Protein AF-U4U7K1-F1 (afdb_monomer_lite)

Secondary structure (DSSP, 8-state):
-EEEE-S---SSPEEEEEEE--STTTS----HHHHB-TTGGGGS-EEEE-----HHHHH---SSSSS-S-HHHHHHHHHHHHHHHHGGGGTEEEEEEEEEESTHHHHHHHHHHH-TTTS-HHHHHHHHHHHHH-GGGGS-------HHHHHHHHHHHHHHH--TT--TTT-HHHHHHHHHIIIIIHHHHHHHHHHHTTS-B--EEE----TT-S--PPPTTS----TTTTHHHHSB-S----HHHHHHHHHHHHHHHHHHHHS-S-SS--GGGTT---PPB-TTT-EEEEESSSEEEEE-TTGGG--

Radius of gyration: 21.15 Å; chains: 1; bounding box: 46×55×55 Å

InterPro domains:
  IPR002018 Carboxylesterase, type B [PF00135] (10-122)
  IPR002018 Carboxylesterase, type B [PF00135] (134-304)
  IPR019826 Carboxylesterase type B, active site [PS00122] (90-105)
  IPR029058 Alpha/Beta hydrolase fold [G3DSA:3.40.50.1820] (1-126)
  IPR029058 Alpha/Beta hydrolase fold [G3DSA:3.40.50.1820] (127-307)
  IPR029058 Alpha/Beta hydrolase fold [SSF53474] (10-290)

Organism: Dendroctonus ponderosae (NCBI:txid77166)

Foldseek 3Di:
DDKDADPDDDPAFAAEEEEDEADPLADDFQDQQQFVQVLLRVLRYMYHYGDFHGDCRQAPAPCDPVRVGRRRLVRVLVSLVCCLVCVVVVRHDSVLYDYDYFHVSNVSVVCLDLDCSNHDVVVNVVVVVVCVVPVVVVDDPPDPDDPVVVVVVVVLLCVLQHDPPDDCVVVVQSVVLSVCCVRPVVVVLVVLQVCVVPDFAAAADEQADFQQADDDDDDPVHRRHDGPRCSVLSHPHPTDGDPLSVLLSNLVSQQVSCCSVPVASDPAQDVSQVRDRGGGDYPVFQWHWYRYSHTDIDHCVPVSSVD

Structure (mmCIF, N/CA/C/O backbone):
data_AF-U4U7K1-F1
#
_entry.id   AF-U4U7K1-F1
#
loop_
_atom_site.group_PDB
_atom_site.id
_atom_site.type_symbol
_atom_site.label_atom_id
_atom_site.label_alt_id
_atom_site.label_comp_id
_atom_site.label_asym_id
_atom_site.label_entity_id
_atom_site.label_seq_id
_atom_site.pdbx_PDB_ins_code
_atom_site.Cartn_x
_atom_site.Cartn_y
_atom_site.Cartn_z
_atom_site.occupancy
_atom_site.B_iso_or_equiv
_atom_site.auth_seq_id
_atom_site.auth_comp_id
_atom_site.auth_asym_id
_atom_site.auth_atom_id
_atom_site.pdbx_PDB_model_num
ATOM 1 N N . MET A 1 1 ? -3.100 -10.227 -18.309 1.00 92.38 1 MET A N 1
ATOM 2 C CA . MET A 1 1 ? -1.923 -9.571 -17.708 1.00 92.38 1 MET A CA 1
ATOM 3 C C . MET A 1 1 ? -1.489 -8.446 -18.624 1.00 92.38 1 MET A C 1
ATOM 5 O O . MET A 1 1 ? -1.620 -8.583 -19.834 1.00 92.38 1 MET A O 1
ATOM 9 N N . ASN A 1 2 ? -1.033 -7.345 -18.047 1.00 95.88 2 ASN A N 1
ATOM 10 C CA . ASN A 1 2 ? -0.621 -6.121 -18.705 1.00 95.88 2 ASN A CA 1
ATOM 11 C C . ASN A 1 2 ? 0.783 -5.768 -18.214 1.00 95.88 2 ASN A C 1
ATOM 13 O O . ASN A 1 2 ? 1.076 -5.906 -17.029 1.00 95.88 2 ASN A O 1
ATOM 17 N N . LEU A 1 3 ? 1.613 -5.265 -19.119 1.00 95.00 3 LEU A N 1
ATOM 18 C CA . LEU A 1 3 ? 2.940 -4.752 -18.811 1.00 95.00 3 LEU A CA 1
ATOM 19 C C . LEU A 1 3 ? 3.059 -3.344 -19.377 1.00 95.00 3 LEU A C 1
ATOM 21 O O . LEU A 1 3 ? 2.670 -3.092 -20.523 1.00 95.00 3 LEU A O 1
ATOM 25 N N . ARG A 1 4 ? 3.572 -2.416 -18.572 1.00 94.56 4 ARG A N 1
ATOM 26 C CA . ARG A 1 4 ? 3.774 -1.020 -18.961 1.00 94.56 4 ARG A CA 1
ATOM 27 C C . ARG A 1 4 ? 5.139 -0.538 -18.493 1.00 94.56 4 ARG A C 1
ATOM 29 O O . ARG A 1 4 ? 5.586 -0.878 -17.407 1.00 94.56 4 ARG A O 1
ATOM 36 N N . ARG A 1 5 ? 5.775 0.275 -19.327 1.00 91.44 5 ARG A N 1
ATOM 37 C CA . ARG A 1 5 ? 7.060 0.926 -19.070 1.00 91.44 5 ARG A CA 1
ATOM 38 C C . ARG A 1 5 ? 7.091 2.277 -19.771 1.00 91.44 5 ARG A C 1
ATOM 40 O O . ARG A 1 5 ? 6.320 2.496 -20.712 1.00 91.44 5 ARG A O 1
ATOM 47 N N . GLY A 1 6 ? 7.999 3.145 -19.339 1.00 87.19 6 GLY A N 1
ATOM 48 C CA . GLY A 1 6 ? 8.267 4.414 -20.001 1.00 87.19 6 GLY A CA 1
ATOM 49 C C . GLY A 1 6 ? 8.784 4.225 -21.432 1.00 87.19 6 GLY A C 1
ATOM 50 O O . GLY A 1 6 ? 9.225 3.144 -21.835 1.00 87.19 6 GLY A O 1
ATOM 51 N N . ARG A 1 7 ? 8.734 5.305 -22.223 1.00 77.94 7 ARG A N 1
ATOM 52 C CA . ARG A 1 7 ? 9.155 5.299 -23.639 1.00 77.94 7 ARG A CA 1
ATOM 53 C C . ARG A 1 7 ? 10.669 5.198 -23.830 1.00 77.94 7 ARG A C 1
ATOM 55 O O . ARG A 1 7 ? 11.114 4.809 -24.906 1.00 77.94 7 ARG A O 1
ATOM 62 N N . LYS A 1 8 ? 11.458 5.581 -22.824 1.00 75.44 8 LYS A N 1
ATOM 63 C CA . LYS A 1 8 ? 12.922 5.518 -22.882 1.00 75.44 8 LYS A CA 1
ATOM 64 C C . LYS A 1 8 ? 13.375 4.066 -22.758 1.00 75.44 8 LYS A C 1
ATOM 66 O O . LYS A 1 8 ? 12.807 3.323 -21.964 1.00 75.44 8 LYS A O 1
ATOM 71 N N . TYR A 1 9 ? 14.383 3.670 -23.533 1.00 69.56 9 TYR A N 1
ATOM 72 C CA . TYR A 1 9 ? 15.061 2.376 -23.413 1.00 69.56 9 TYR A CA 1
ATOM 73 C C . TYR A 1 9 ? 16.379 2.590 -22.663 1.00 69.56 9 TYR A C 1
ATOM 75 O O . TYR A 1 9 ? 17.337 3.066 -23.272 1.00 69.56 9 TYR A O 1
ATOM 83 N N . PRO A 1 10 ? 16.426 2.321 -21.348 1.00 71.06 10 PRO A N 1
ATOM 84 C CA . PRO A 1 10 ? 17.659 2.426 -20.592 1.00 71.06 10 PRO A CA 1
ATOM 85 C C . PRO A 1 10 ? 18.613 1.306 -21.007 1.00 71.06 10 PRO A C 1
ATOM 87 O O . PRO A 1 10 ? 18.191 0.240 -21.459 1.00 71.06 10 PRO A O 1
ATOM 90 N N . SER A 1 11 ? 19.909 1.557 -20.844 1.00 74.06 11 SER A N 1
ATOM 91 C CA . SER A 1 11 ? 20.960 0.559 -21.063 1.00 74.06 11 SER A CA 1
ATOM 92 C C . SER A 1 11 ? 20.960 -0.542 -19.997 1.00 74.06 11 SER A C 1
ATOM 94 O O . SER A 1 11 ? 21.558 -1.595 -20.207 1.00 74.06 11 SER A O 1
ATOM 96 N N . THR A 1 12 ? 20.289 -0.314 -18.866 1.00 87.06 12 THR A N 1
ATOM 97 C CA . THR A 1 12 ? 20.173 -1.240 -17.738 1.00 87.06 12 THR A CA 1
ATOM 98 C C . THR A 1 12 ? 18.757 -1.797 -17.608 1.00 87.06 12 THR A C 1
ATOM 100 O O . THR A 1 12 ? 17.778 -1.176 -18.030 1.00 87.06 12 THR A O 1
ATOM 103 N N . LYS A 1 13 ? 18.642 -2.991 -17.013 1.00 94.00 13 LYS A N 1
ATOM 104 C CA . LYS A 1 13 ? 17.347 -3.574 -16.647 1.00 94.00 13 LYS A CA 1
ATOM 105 C C . LYS A 1 13 ? 16.695 -2.741 -15.534 1.00 94.00 13 LYS A C 1
ATOM 107 O O . LYS A 1 13 ? 17.381 -2.273 -14.627 1.00 94.00 13 LYS A O 1
ATOM 112 N N . LEU A 1 14 ? 15.381 -2.549 -15.624 1.00 96.31 14 LEU A N 1
ATOM 113 C CA . LEU A 1 14 ? 14.605 -1.708 -14.711 1.00 96.31 14 LEU A CA 1
ATOM 114 C C . LEU A 1 14 ? 13.967 -2.514 -13.570 1.00 96.31 14 LEU A C 1
ATOM 116 O O . LEU A 1 14 ? 13.497 -3.624 -13.825 1.00 96.31 14 LEU A O 1
ATOM 120 N N . PRO A 1 15 ? 13.842 -1.953 -12.354 1.00 97.62 15 PRO A N 1
ATOM 121 C CA . PRO A 1 15 ? 13.020 -2.547 -11.304 1.00 97.62 15 PRO A CA 1
ATOM 122 C C . PRO A 1 15 ? 11.563 -2.720 -11.738 1.00 97.62 15 PRO A C 1
ATOM 124 O O . PRO A 1 15 ? 11.040 -1.968 -12.572 1.00 97.62 15 PRO A O 1
ATOM 127 N N . VAL A 1 16 ? 10.906 -3.718 -11.159 1.00 98.44 16 VAL A N 1
ATOM 128 C CA . VAL A 1 16 ? 9.573 -4.167 -11.554 1.00 98.44 16 VAL A CA 1
ATOM 129 C C . VAL A 1 16 ? 8.622 -4.031 -10.371 1.00 98.44 16 VAL A C 1
ATOM 131 O O . VAL A 1 16 ? 8.789 -4.691 -9.354 1.00 98.44 16 VAL A O 1
ATOM 134 N N . LEU A 1 17 ? 7.585 -3.216 -10.524 1.00 98.69 17 LEU A N 1
ATOM 135 C CA . LEU A 1 17 ? 6.449 -3.136 -9.611 1.00 98.69 17 LEU A CA 1
ATOM 136 C C . LEU A 1 17 ? 5.355 -4.108 -10.078 1.00 98.69 17 LEU A C 1
ATOM 138 O O . LEU A 1 17 ? 4.774 -3.939 -11.153 1.00 98.69 17 LEU A O 1
ATOM 142 N N . PHE A 1 18 ? 5.059 -5.128 -9.277 1.00 98.62 18 PHE A N 1
ATOM 143 C CA . PHE A 1 18 ? 4.067 -6.163 -9.572 1.00 98.62 18 PHE A CA 1
ATOM 144 C C . PHE A 1 18 ? 2.786 -5.930 -8.757 1.00 98.62 18 PHE A C 1
ATOM 146 O O . PHE A 1 18 ? 2.745 -6.194 -7.556 1.00 98.62 18 PHE A O 1
ATOM 153 N N . TRP A 1 19 ? 1.750 -5.403 -9.416 1.00 98.62 19 TRP A N 1
ATOM 154 C CA . TRP A 1 19 ? 0.496 -4.956 -8.805 1.00 98.62 19 TRP A CA 1
ATOM 155 C C . TRP A 1 19 ? -0.532 -6.081 -8.654 1.00 98.62 19 TRP A C 1
ATOM 157 O O . TRP A 1 19 ? -0.933 -6.699 -9.649 1.00 98.62 19 TRP A O 1
ATOM 167 N N . ILE A 1 20 ? -1.044 -6.253 -7.432 1.00 98.50 20 ILE A N 1
ATOM 168 C CA . ILE A 1 20 ? -2.199 -7.099 -7.108 1.00 98.50 20 ILE A CA 1
ATOM 169 C C . ILE A 1 20 ? -3.363 -6.205 -6.655 1.00 98.50 20 ILE A C 1
ATOM 171 O O . ILE A 1 20 ? -3.273 -5.524 -5.637 1.00 98.50 20 ILE A O 1
ATOM 175 N N . TYR A 1 21 ? -4.471 -6.208 -7.401 1.00 98.31 21 TYR A N 1
ATOM 176 C CA . TYR A 1 21 ? -5.651 -5.398 -7.071 1.00 98.31 21 TYR A CA 1
ATOM 177 C C . TYR A 1 21 ? -6.478 -5.999 -5.917 1.00 98.31 21 TYR A C 1
ATOM 179 O O . TYR A 1 21 ? -6.503 -7.220 -5.724 1.00 98.31 21 TYR A O 1
ATOM 187 N N . GLY A 1 22 ? -7.180 -5.121 -5.191 1.00 96.31 22 GLY A N 1
ATOM 188 C CA . GLY A 1 22 ? -8.103 -5.443 -4.098 1.00 96.31 22 GLY A CA 1
ATOM 189 C C . GLY A 1 22 ? -9.488 -5.933 -4.543 1.00 96.31 22 GLY A C 1
ATOM 190 O O . GLY A 1 22 ? -9.630 -6.545 -5.593 1.00 96.31 22 GLY A O 1
ATOM 191 N N . GLY A 1 23 ? -10.528 -5.680 -3.740 1.00 93.62 23 GLY A N 1
ATOM 192 C CA . GLY A 1 23 ? -11.904 -6.136 -4.029 1.00 93.62 23 GLY A CA 1
ATOM 193 C C . GLY A 1 23 ? -12.347 -7.364 -3.227 1.00 93.62 23 GLY A C 1
ATOM 194 O O . GLY A 1 23 ? -13.121 -8.191 -3.715 1.00 93.62 23 GLY A O 1
ATOM 195 N N . ALA A 1 24 ? -11.824 -7.507 -2.001 1.00 90.88 24 ALA A N 1
ATOM 196 C CA . ALA A 1 24 ? -12.217 -8.525 -1.018 1.00 90.88 24 ALA A CA 1
ATOM 197 C C . ALA A 1 24 ? -12.188 -9.978 -1.539 1.00 90.88 24 ALA A C 1
ATOM 199 O O . ALA A 1 24 ? -12.955 -10.812 -1.067 1.00 90.88 24 ALA A O 1
ATOM 200 N N . TYR A 1 25 ? -11.355 -10.276 -2.545 1.00 91.31 25 TYR A N 1
ATOM 201 C CA . TYR A 1 25 ? -11.335 -11.554 -3.273 1.00 91.31 25 TYR A CA 1
ATOM 202 C C . TYR A 1 25 ? -12.641 -11.917 -4.000 1.00 91.31 25 TYR A C 1
ATOM 204 O O . TYR A 1 25 ? -12.769 -13.027 -4.515 1.00 91.31 25 TYR A O 1
ATOM 212 N N . ARG A 1 26 ? -13.618 -11.007 -4.067 1.00 93.81 26 ARG A N 1
ATOM 213 C CA . ARG A 1 26 ? -14.950 -11.227 -4.655 1.00 93.81 26 ARG A CA 1
ATOM 214 C C . ARG A 1 26 ? -15.098 -10.583 -6.025 1.00 93.81 26 ARG A C 1
ATOM 216 O O . ARG A 1 26 ? -15.809 -11.124 -6.868 1.00 93.81 26 ARG A O 1
ATOM 223 N N . GLU A 1 27 ? -14.404 -9.477 -6.252 1.00 95.12 27 GLU A N 1
ATOM 224 C CA . GLU A 1 27 ? -14.476 -8.681 -7.475 1.00 95.12 27 GLU A CA 1
ATOM 225 C C . GLU A 1 27 ? -13.146 -7.967 -7.766 1.00 95.12 27 GLU A C 1
ATOM 227 O O . GLU A 1 27 ? -12.146 -8.203 -7.094 1.00 95.12 27 GLU A O 1
ATOM 232 N N . GLY A 1 28 ? -13.124 -7.122 -8.801 1.00 95.50 28 GLY A N 1
ATOM 233 C CA . GLY A 1 28 ? -11.951 -6.345 -9.212 1.00 95.50 28 GLY A CA 1
ATOM 234 C C . GLY A 1 28 ? -11.354 -6.785 -10.552 1.00 95.50 28 GLY A C 1
ATOM 235 O O . GLY A 1 28 ? -11.778 -7.767 -11.164 1.00 95.50 28 GLY A O 1
ATOM 236 N N . ASN A 1 29 ? -10.414 -5.993 -11.074 1.00 96.00 29 ASN A N 1
ATOM 237 C CA . ASN A 1 29 ? -9.725 -6.246 -12.343 1.00 96.00 29 ASN A CA 1
ATOM 238 C C . ASN A 1 29 ? -8.496 -5.334 -12.513 1.00 96.00 29 ASN A C 1
ATOM 240 O O . ASN A 1 29 ? -8.429 -4.266 -11.933 1.00 96.00 29 ASN A O 1
ATOM 244 N N . SER A 1 30 ? -7.580 -5.682 -13.414 1.00 96.06 30 SER A N 1
ATOM 245 C CA . SER A 1 30 ? -6.358 -4.913 -13.724 1.00 96.06 30 SER A CA 1
ATOM 246 C C . SER A 1 30 ? -6.496 -3.889 -14.865 1.00 96.06 30 SER A C 1
ATOM 248 O O . SER A 1 30 ? -5.518 -3.579 -15.551 1.00 96.06 30 SER A O 1
ATOM 250 N N . ARG A 1 31 ? -7.704 -3.385 -15.155 1.00 94.50 31 ARG A N 1
ATOM 251 C CA . ARG A 1 31 ? -7.907 -2.485 -16.306 1.00 94.50 31 ARG A CA 1
ATOM 252 C C . ARG A 1 31 ? -7.223 -1.131 -16.093 1.00 94.50 31 ARG A C 1
ATOM 254 O O . ARG A 1 31 ? -7.224 -0.574 -14.999 1.00 94.50 31 ARG A O 1
ATOM 261 N N . LYS A 1 32 ? -6.756 -0.541 -17.201 1.00 92.12 32 LYS A N 1
ATOM 262 C CA . LYS A 1 32 ? -6.050 0.754 -17.220 1.00 92.12 32 LYS A CA 1
ATOM 263 C C . LYS A 1 32 ? -6.828 1.894 -16.544 1.00 92.12 32 LYS A C 1
ATOM 265 O O . LYS A 1 32 ? -6.217 2.734 -15.914 1.00 92.12 32 LYS A O 1
ATOM 270 N N . HIS A 1 33 ? -8.153 1.943 -16.666 1.00 90.19 33 HIS A N 1
ATOM 271 C CA . HIS A 1 33 ? -8.931 3.037 -16.066 1.00 90.19 33 HIS A CA 1
ATOM 272 C C . HIS A 1 33 ? -8.895 3.071 -14.525 1.00 90.19 33 HIS A C 1
ATOM 274 O O . HIS A 1 33 ? -9.177 4.119 -13.961 1.00 90.19 33 HIS A O 1
ATOM 280 N N . LEU A 1 34 ? -8.557 1.953 -13.867 1.00 91.38 34 LEU A N 1
ATOM 281 C CA . LEU A 1 34 ? -8.395 1.866 -12.408 1.00 91.38 34 LEU A CA 1
ATOM 282 C C . LEU A 1 34 ? -6.922 1.853 -11.998 1.00 91.38 34 LEU A C 1
ATOM 284 O O . LEU A 1 34 ? -6.553 2.432 -10.987 1.00 91.38 34 LEU A O 1
ATOM 288 N N . TYR A 1 35 ? -6.072 1.188 -12.779 1.00 96.56 35 TYR A N 1
ATOM 289 C CA . TYR A 1 35 ? -4.673 0.945 -12.410 1.00 96.56 35 TYR A CA 1
ATOM 290 C C . TYR A 1 35 ? -3.723 1.324 -13.545 1.00 96.56 35 TYR A C 1
ATOM 292 O O . TYR A 1 35 ? -2.792 0.592 -13.883 1.00 96.56 35 TYR A O 1
ATOM 300 N N . GLY A 1 36 ? -4.014 2.444 -14.207 1.00 96.19 36 GLY A N 1
ATOM 301 C CA . GLY A 1 36 ? -3.175 3.025 -15.246 1.00 96.19 36 GLY A CA 1
ATOM 302 C C . GLY A 1 36 ? -1.875 3.515 -14.620 1.00 96.19 36 GLY A C 1
ATOM 303 O O . GLY A 1 36 ? -1.923 4.444 -13.814 1.00 96.19 36 GLY A O 1
ATOM 304 N N . PRO A 1 37 ? -0.717 2.911 -14.933 1.00 96.62 37 PRO A N 1
ATOM 305 C CA . PRO A 1 37 ? 0.525 3.205 -14.227 1.00 96.62 37 PRO A CA 1
ATOM 306 C C . PRO A 1 37 ? 1.224 4.441 -14.802 1.00 96.62 37 PRO A C 1
ATOM 308 O O . PRO A 1 37 ? 2.447 4.516 -14.770 1.00 96.62 37 PRO A O 1
ATOM 311 N N . ASP A 1 38 ? 0.467 5.368 -15.394 1.00 95.56 38 ASP A N 1
ATOM 312 C CA . ASP A 1 38 ? 0.984 6.478 -16.189 1.00 95.56 38 ASP A CA 1
ATOM 313 C C . ASP A 1 38 ? 1.957 7.348 -15.367 1.00 95.56 38 ASP A C 1
ATOM 315 O O . ASP A 1 38 ? 2.971 7.755 -15.914 1.00 95.56 38 ASP A O 1
ATOM 319 N N . TYR A 1 39 ? 1.731 7.520 -14.056 1.00 96.25 39 TYR A N 1
ATOM 320 C CA . TYR A 1 39 ? 2.664 8.220 -13.159 1.00 96.25 39 TYR A CA 1
ATOM 321 C C . TYR A 1 39 ? 3.901 7.378 -12.808 1.00 96.25 39 TYR A C 1
ATOM 323 O O . TYR A 1 39 ? 5.029 7.851 -12.878 1.00 96.25 39 TYR A O 1
ATOM 331 N N . LEU A 1 40 ? 3.703 6.102 -12.461 1.00 97.62 40 LEU A N 1
ATOM 332 C CA . LEU A 1 40 ? 4.784 5.197 -12.055 1.00 97.62 40 LEU A CA 1
ATOM 333 C C . LEU A 1 40 ? 5.821 4.996 -13.164 1.00 97.62 40 LEU A C 1
ATOM 335 O O . LEU A 1 40 ? 7.017 4.992 -12.902 1.00 97.62 40 LEU A O 1
ATOM 339 N N . VAL A 1 41 ? 5.385 4.831 -14.414 1.00 95.50 41 VAL A N 1
ATOM 340 C CA . VAL A 1 41 ? 6.299 4.518 -15.527 1.00 95.50 41 VAL A CA 1
ATOM 341 C C . VAL A 1 41 ? 7.186 5.693 -15.954 1.00 95.50 41 VAL A C 1
ATOM 343 O O . VAL A 1 41 ? 8.081 5.495 -16.779 1.00 95.50 41 VAL A O 1
ATOM 346 N N . GLU A 1 42 ? 6.956 6.896 -15.419 1.00 94.56 42 GLU A N 1
ATOM 347 C CA . GLU A 1 42 ? 7.844 8.055 -15.590 1.00 94.56 42 GLU A CA 1
ATOM 348 C C . GLU A 1 42 ? 9.111 7.948 -14.728 1.00 94.56 42 GLU A C 1
ATOM 350 O O . GLU A 1 42 ? 10.121 8.574 -15.037 1.00 94.56 42 GLU A O 1
ATOM 355 N N . GLU A 1 43 ? 9.093 7.088 -13.708 1.00 95.38 43 GLU A N 1
ATOM 356 C CA . GLU A 1 43 ? 10.178 6.882 -12.750 1.00 95.38 43 GLU A CA 1
ATOM 357 C C . GLU A 1 43 ? 11.075 5.687 -13.104 1.00 95.38 43 GLU A C 1
ATOM 359 O O . GLU A 1 43 ? 11.601 5.029 -12.214 1.00 95.38 43 GLU A O 1
ATOM 364 N N . ASP A 1 44 ? 11.276 5.380 -14.387 1.00 94.88 44 ASP A N 1
ATOM 365 C CA . ASP A 1 44 ? 12.186 4.310 -14.836 1.00 94.88 44 ASP A CA 1
ATOM 366 C C . ASP A 1 44 ? 11.947 2.958 -14.122 1.00 94.88 44 ASP A C 1
ATOM 368 O O . ASP A 1 44 ? 12.870 2.265 -13.696 1.00 94.88 44 ASP A O 1
ATOM 372 N N . VAL A 1 45 ? 10.677 2.570 -13.999 1.00 96.44 45 VAL A N 1
ATOM 373 C CA . VAL A 1 45 ? 10.244 1.244 -13.528 1.00 96.44 45 VAL A CA 1
ATOM 374 C C . VAL A 1 45 ? 9.328 0.584 -14.556 1.00 96.44 45 VAL A C 1
ATOM 376 O O . VAL A 1 45 ? 8.736 1.241 -15.421 1.00 96.44 45 VAL A O 1
ATOM 379 N N . ILE A 1 46 ? 9.190 -0.736 -14.458 1.00 97.56 46 ILE A N 1
ATOM 380 C CA . ILE A 1 46 ? 8.165 -1.493 -15.180 1.00 97.56 46 ILE A CA 1
ATOM 381 C C . ILE A 1 46 ? 7.029 -1.811 -14.221 1.00 97.56 46 ILE A C 1
ATOM 383 O O . ILE A 1 46 ? 7.271 -2.308 -13.130 1.00 97.56 46 ILE A O 1
ATOM 387 N N . VAL A 1 47 ? 5.788 -1.582 -14.643 1.00 98.38 47 VAL A N 1
ATOM 388 C CA . VAL A 1 47 ? 4.607 -2.004 -13.887 1.00 98.38 47 VAL A CA 1
ATOM 389 C C . VAL A 1 47 ? 3.954 -3.193 -14.576 1.00 98.38 47 VAL A C 1
ATOM 391 O O . VAL A 1 47 ? 3.601 -3.129 -15.760 1.00 98.38 47 VAL A O 1
ATOM 394 N N . VAL A 1 48 ? 3.772 -4.272 -13.821 1.00 98.56 48 VAL A N 1
ATOM 395 C CA . VAL A 1 48 ? 3.031 -5.468 -14.225 1.00 98.56 48 VAL A CA 1
ATOM 396 C C . VAL A 1 48 ? 1.727 -5.519 -13.439 1.00 98.56 48 VAL A C 1
ATOM 398 O O . VAL A 1 48 ? 1.729 -5.388 -12.222 1.00 98.56 48 VAL A O 1
ATOM 401 N N . SER A 1 49 ? 0.606 -5.722 -14.127 1.00 98.12 49 SER A N 1
ATOM 402 C CA . SER A 1 49 ? -0.704 -5.947 -13.506 1.00 98.12 49 SER A CA 1
ATOM 403 C C . SER A 1 49 ? -1.421 -7.112 -14.178 1.00 98.12 49 SER A C 1
ATOM 405 O O . SER A 1 49 ? -1.207 -7.410 -15.352 1.00 98.12 49 SER A O 1
ATOM 407 N N . PHE A 1 50 ? -2.279 -7.828 -13.464 1.00 98.50 50 PHE A N 1
ATOM 408 C CA . PHE A 1 50 ? -2.905 -9.043 -13.990 1.00 98.50 50 PHE A CA 1
ATOM 409 C C . PHE A 1 50 ? -4.263 -9.291 -13.342 1.00 98.50 50 PHE A C 1
ATOM 411 O O . PHE A 1 50 ? -4.622 -8.617 -12.388 1.00 98.50 50 PHE A O 1
ATOM 418 N N . ASN A 1 51 ? -5.033 -10.227 -13.899 1.00 98.44 51 ASN A N 1
ATOM 419 C CA . ASN A 1 51 ? -6.293 -10.684 -13.316 1.00 98.44 51 ASN A CA 1
ATOM 420 C C . ASN A 1 51 ? -6.064 -12.035 -12.642 1.00 98.44 51 ASN A C 1
ATOM 422 O O . ASN A 1 51 ? -5.361 -12.872 -13.210 1.00 98.44 51 ASN A O 1
ATOM 426 N N . TYR A 1 52 ? -6.698 -12.251 -11.496 1.00 98.44 52 TYR A N 1
ATOM 427 C CA . TYR A 1 52 ? -6.809 -13.556 -10.848 1.00 98.44 52 TYR A CA 1
ATOM 428 C C . TYR A 1 52 ? -8.290 -13.909 -10.674 1.00 98.44 52 TYR A C 1
ATOM 430 O O . TYR A 1 52 ? -9.154 -13.027 -10.716 1.00 98.44 52 TYR A O 1
ATOM 438 N N . ARG A 1 53 ? -8.616 -15.198 -10.532 1.00 98.38 53 ARG A N 1
ATOM 439 C CA . ARG A 1 53 ? -10.005 -15.608 -10.287 1.00 98.38 53 ARG A CA 1
ATOM 440 C C . ARG A 1 53 ? -10.496 -15.079 -8.940 1.00 98.38 53 ARG A C 1
ATOM 442 O O . ARG A 1 53 ? -9.794 -15.173 -7.939 1.00 98.38 53 ARG A O 1
ATOM 449 N N . VAL A 1 54 ? -11.733 -14.589 -8.922 1.00 97.75 54 VAL A N 1
ATOM 450 C CA . VAL A 1 54 ? -12.417 -14.029 -7.747 1.00 97.75 54 VAL A CA 1
ATOM 451 C C . VAL A 1 54 ? -13.701 -14.805 -7.434 1.00 97.75 54 VAL A C 1
ATOM 453 O O . VAL A 1 54 ? -14.164 -15.621 -8.237 1.00 97.75 54 VAL A O 1
ATOM 456 N N . GLY A 1 55 ? -14.271 -14.574 -6.253 1.00 94.12 55 GLY A N 1
ATOM 457 C CA . GLY A 1 55 ? -15.487 -15.220 -5.769 1.00 94.12 55 GLY A CA 1
ATOM 458 C C . GLY A 1 55 ? -15.349 -16.741 -5.693 1.00 94.12 55 GLY A C 1
ATOM 459 O O . GLY A 1 55 ? -14.258 -17.278 -5.488 1.00 94.12 55 GLY A O 1
ATOM 460 N N . ALA A 1 56 ? -16.456 -17.452 -5.912 1.00 94.94 56 ALA A N 1
ATOM 461 C CA . ALA A 1 56 ? -16.465 -18.915 -5.892 1.00 94.94 56 ALA A CA 1
ATOM 462 C C . ALA A 1 56 ? -15.482 -19.525 -6.912 1.00 94.94 56 ALA A C 1
ATOM 464 O O . ALA A 1 56 ? -14.830 -20.522 -6.622 1.00 94.94 56 ALA A O 1
ATOM 465 N N . PHE A 1 57 ? -15.284 -18.898 -8.074 1.00 95.75 57 PHE A N 1
ATOM 466 C CA . PHE A 1 57 ? -14.345 -19.403 -9.082 1.00 95.75 57 PHE A CA 1
ATOM 467 C C . PHE A 1 57 ? -12.879 -19.346 -8.630 1.00 95.75 57 PHE A C 1
ATOM 469 O O . PHE A 1 57 ? -12.060 -20.144 -9.091 1.00 95.75 57 PHE A O 1
ATOM 476 N N . GLY A 1 58 ? -12.539 -18.402 -7.750 1.00 94.31 58 GLY A N 1
ATOM 477 C CA . GLY A 1 58 ? -11.196 -18.261 -7.192 1.00 94.31 58 GLY A CA 1
ATOM 478 C C . GLY A 1 58 ? -10.988 -19.024 -5.890 1.00 94.31 58 GLY A C 1
ATOM 479 O O . GLY A 1 58 ? -9.883 -19.501 -5.640 1.00 94.31 58 GLY A O 1
ATOM 480 N N . PHE A 1 59 ? -12.023 -19.150 -5.061 1.00 91.25 59 PHE A N 1
ATOM 481 C CA . PHE A 1 59 ? -11.831 -19.495 -3.650 1.00 91.25 59 PHE A CA 1
ATOM 482 C C . PHE A 1 59 ? -12.791 -20.561 -3.113 1.00 91.25 59 PHE A C 1
ATOM 484 O O . PHE A 1 59 ? -12.689 -20.908 -1.940 1.00 91.25 59 PHE A O 1
ATOM 491 N N . LEU A 1 60 ? -13.675 -21.133 -3.941 1.00 90.31 60 LEU A N 1
ATOM 492 C CA . LEU A 1 60 ? -14.466 -22.293 -3.523 1.00 90.31 60 LEU A CA 1
ATOM 493 C C . LEU A 1 60 ? -13.540 -23.469 -3.184 1.00 90.31 60 LEU A C 1
ATOM 495 O O . LEU A 1 60 ? -12.611 -23.774 -3.936 1.00 90.31 60 LEU A O 1
ATOM 499 N N . SER A 1 61 ? -13.817 -24.118 -2.057 1.00 88.75 61 SER A N 1
ATOM 500 C CA . SER A 1 61 ? -13.068 -25.263 -1.549 1.00 88.75 61 SER A CA 1
ATOM 501 C C . SER A 1 61 ? -14.031 -26.277 -0.944 1.00 88.75 61 SER A C 1
ATOM 503 O O . SER A 1 61 ? -14.950 -25.881 -0.229 1.00 88.75 61 SER A O 1
ATOM 505 N N . SER A 1 62 ? -13.807 -27.564 -1.201 1.00 86.38 62 SER A N 1
ATOM 506 C CA . SER A 1 62 ? -14.394 -28.660 -0.413 1.00 86.38 62 SER A CA 1
ATOM 507 C C . SER A 1 62 ? -13.446 -29.148 0.689 1.00 86.38 62 SER A C 1
ATOM 509 O O . SER A 1 62 ? -13.776 -30.088 1.402 1.00 86.38 62 SER A O 1
ATOM 511 N N . ALA A 1 63 ? -12.279 -28.503 0.840 1.00 79.94 63 ALA A N 1
ATOM 512 C CA . ALA A 1 63 ? -11.207 -28.876 1.768 1.00 79.94 63 ALA A CA 1
ATOM 513 C C . ALA A 1 63 ? -10.650 -30.303 1.569 1.00 79.94 63 ALA A C 1
ATOM 515 O O . ALA A 1 63 ? -9.954 -30.823 2.437 1.00 79.94 63 ALA A O 1
ATOM 516 N N . ASP A 1 64 ? -10.901 -30.901 0.403 1.00 81.50 64 ASP A N 1
ATOM 517 C CA . ASP A 1 64 ? -10.320 -32.166 -0.043 1.00 81.50 64 ASP A CA 1
ATOM 518 C C . ASP A 1 64 ? -9.361 -31.952 -1.233 1.00 81.50 64 ASP A C 1
ATOM 520 O O . ASP A 1 64 ? -9.147 -30.833 -1.712 1.00 81.50 64 ASP A O 1
ATOM 524 N N . GLU A 1 65 ? -8.758 -33.038 -1.718 1.00 82.81 65 GLU A N 1
ATOM 525 C CA . GLU A 1 65 ? -7.817 -32.991 -2.843 1.00 82.81 65 GLU A CA 1
ATOM 526 C C . GLU A 1 65 ? -8.468 -32.641 -4.190 1.00 82.81 65 GLU A C 1
ATOM 528 O O . GLU A 1 65 ? -7.782 -32.136 -5.083 1.00 82.81 65 GLU A O 1
ATOM 533 N N . ALA A 1 66 ? -9.770 -32.885 -4.358 1.00 85.25 66 ALA A N 1
ATOM 534 C CA . ALA A 1 66 ? -10.479 -32.626 -5.606 1.00 85.25 66 ALA A CA 1
ATOM 535 C C . ALA A 1 66 ? -10.735 -31.125 -5.807 1.00 85.25 66 ALA A C 1
ATOM 537 O O . ALA A 1 66 ? -10.620 -30.626 -6.931 1.00 85.25 66 ALA A O 1
ATOM 538 N N . LEU A 1 67 ? -11.029 -30.387 -4.730 1.00 84.25 67 LEU A N 1
ATOM 539 C CA . LEU A 1 67 ? -11.173 -28.931 -4.763 1.00 84.25 67 LEU A CA 1
ATOM 540 C C . LEU A 1 67 ? -10.505 -28.267 -3.542 1.00 84.25 67 LEU A C 1
ATOM 542 O O . LEU A 1 67 ? -11.192 -27.746 -2.663 1.00 84.25 67 LEU A O 1
ATOM 546 N N . PRO A 1 68 ? -9.162 -28.176 -3.518 1.00 81.25 68 PRO A N 1
ATOM 547 C CA . PRO A 1 68 ? -8.405 -27.696 -2.355 1.00 81.25 68 PRO A CA 1
ATOM 548 C C . PRO A 1 68 ? -8.469 -26.171 -2.139 1.00 81.25 68 PRO A C 1
ATOM 550 O O . PRO A 1 68 ? -7.753 -25.631 -1.298 1.00 81.25 68 PRO A O 1
ATOM 553 N N . GLY A 1 69 ? -9.252 -25.440 -2.939 1.00 88.81 69 GLY A N 1
ATOM 554 C CA . GLY A 1 69 ? -9.387 -23.986 -2.844 1.00 88.81 69 GLY A CA 1
ATOM 555 C C . GLY A 1 69 ? -8.167 -23.180 -3.301 1.00 88.81 69 GLY A C 1
ATOM 556 O O . GLY A 1 69 ? -7.245 -23.683 -3.961 1.00 88.81 69 GLY A O 1
ATOM 557 N N . ASN A 1 70 ? -8.191 -21.884 -2.969 1.00 90.81 70 ASN A N 1
ATOM 558 C CA . ASN A 1 70 ? -7.124 -20.904 -3.221 1.00 90.81 70 ASN A CA 1
ATOM 559 C C . ASN A 1 70 ? -6.641 -20.842 -4.676 1.00 90.81 70 ASN A C 1
ATOM 561 O O . ASN A 1 70 ? -5.472 -20.583 -4.963 1.00 90.81 70 ASN A O 1
ATOM 565 N N . ASN A 1 71 ? -7.545 -21.081 -5.617 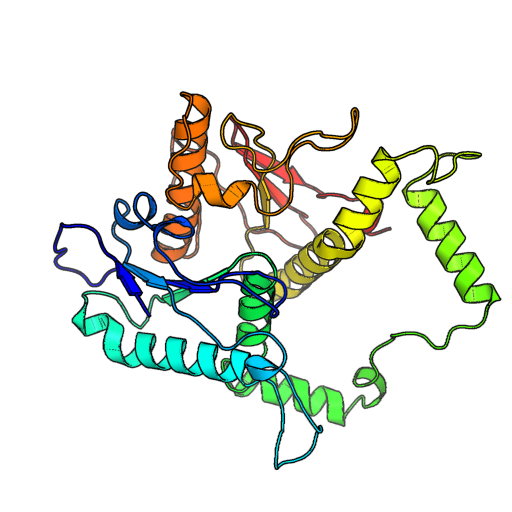1.00 93.31 71 ASN A N 1
ATOM 566 C CA . ASN A 1 71 ? -7.264 -21.013 -7.041 1.00 93.31 71 ASN A CA 1
ATOM 567 C C . ASN A 1 71 ? -6.896 -19.590 -7.490 1.00 93.31 71 ASN A C 1
ATOM 569 O O . ASN A 1 71 ? -5.979 -19.444 -8.291 1.00 93.31 71 ASN A O 1
ATOM 573 N N . GLY A 1 72 ? -7.505 -18.556 -6.901 1.00 95.06 72 GLY A N 1
ATOM 574 C CA . GLY A 1 72 ? -7.101 -17.161 -7.097 1.00 95.06 72 GLY A CA 1
ATOM 575 C C . GLY A 1 72 ? -5.654 -16.903 -6.655 1.00 95.06 72 GLY A C 1
ATOM 576 O O . GLY A 1 72 ? -4.882 -16.320 -7.410 1.00 95.06 72 GLY A O 1
ATOM 577 N N . MET A 1 73 ? -5.231 -17.433 -5.500 1.00 92.94 73 MET A N 1
ATOM 578 C CA . MET A 1 73 ? -3.832 -17.327 -5.041 1.00 92.94 73 MET A CA 1
ATOM 579 C C . MET A 1 73 ? -2.857 -18.074 -5.961 1.00 92.94 73 MET A C 1
ATOM 581 O O . MET A 1 73 ? -1.740 -17.622 -6.207 1.00 92.94 73 MET A O 1
ATOM 585 N N . LYS A 1 74 ? -3.269 -19.230 -6.495 1.00 93.19 74 LYS A N 1
ATOM 586 C CA . LYS A 1 74 ? -2.466 -19.987 -7.469 1.00 93.19 74 LYS A CA 1
ATOM 587 C C . LYS A 1 74 ? -2.318 -19.221 -8.786 1.00 93.19 74 LYS A C 1
ATOM 589 O O . LYS A 1 74 ? -1.241 -19.269 -9.375 1.00 93.19 74 LYS A O 1
ATOM 594 N N . ASP A 1 75 ? -3.347 -18.490 -9.214 1.00 98.12 75 ASP A N 1
ATOM 595 C CA . ASP A 1 75 ? -3.265 -17.613 -10.388 1.00 98.12 75 ASP A CA 1
ATOM 596 C C . ASP A 1 75 ? -2.252 -16.481 -10.163 1.00 98.12 75 ASP A C 1
ATOM 598 O O . ASP A 1 75 ? -1.437 -16.202 -11.042 1.00 98.12 75 ASP A O 1
ATOM 602 N N . GLN A 1 76 ? -2.259 -15.863 -8.975 1.00 97.75 76 GLN A N 1
ATOM 603 C CA . GLN A 1 76 ? -1.284 -14.833 -8.600 1.00 97.75 76 GLN A CA 1
ATOM 604 C C . GLN A 1 76 ? 0.149 -15.380 -8.595 1.00 97.75 76 GLN A C 1
ATOM 606 O O . GLN A 1 76 ? 1.037 -14.787 -9.209 1.00 97.75 76 GLN A O 1
ATOM 611 N N . LEU A 1 77 ? 0.365 -16.562 -8.004 1.00 94.38 77 LEU A N 1
ATOM 612 C CA . LEU A 1 77 ? 1.668 -17.231 -8.022 1.00 94.38 77 LEU A CA 1
ATOM 613 C C . LEU A 1 77 ? 2.137 -17.536 -9.451 1.00 94.38 77 LEU A C 1
ATOM 615 O O . LEU A 1 77 ? 3.314 -17.367 -9.764 1.00 94.38 77 LEU A O 1
ATOM 619 N N . LEU A 1 78 ? 1.234 -17.985 -10.323 1.00 95.94 78 LEU A N 1
ATOM 620 C CA . LEU A 1 78 ? 1.556 -18.250 -11.722 1.00 95.94 78 LEU A CA 1
ATOM 621 C C . LEU A 1 78 ? 1.950 -16.965 -12.464 1.00 95.94 78 LEU A C 1
ATOM 623 O O . LEU A 1 78 ? 2.923 -16.973 -13.214 1.00 95.94 78 LEU A O 1
ATOM 627 N N . ALA A 1 79 ? 1.241 -15.858 -12.230 1.00 98.00 79 ALA A N 1
ATOM 628 C CA . ALA A 1 79 ? 1.577 -14.561 -12.815 1.00 98.00 79 ALA A CA 1
ATOM 629 C C . ALA A 1 79 ? 2.936 -14.029 -12.321 1.00 98.00 79 ALA A C 1
ATOM 631 O O . ALA A 1 79 ? 3.706 -13.483 -13.116 1.00 98.00 79 ALA A O 1
ATOM 632 N N . LEU A 1 80 ? 3.261 -14.231 -11.040 1.00 96.06 80 LEU A N 1
ATOM 633 C CA . LEU A 1 80 ? 4.562 -13.866 -10.477 1.00 96.06 80 LEU A CA 1
ATOM 634 C C . LEU A 1 80 ? 5.694 -14.697 -11.096 1.00 96.06 80 LEU A C 1
ATOM 636 O O . LEU A 1 80 ? 6.687 -14.127 -11.541 1.00 96.06 80 LEU A O 1
ATOM 640 N N . LYS A 1 81 ? 5.522 -16.023 -11.200 1.00 95.44 81 LYS A N 1
ATOM 641 C CA . LYS A 1 81 ? 6.490 -16.918 -11.863 1.00 95.44 81 LYS A CA 1
A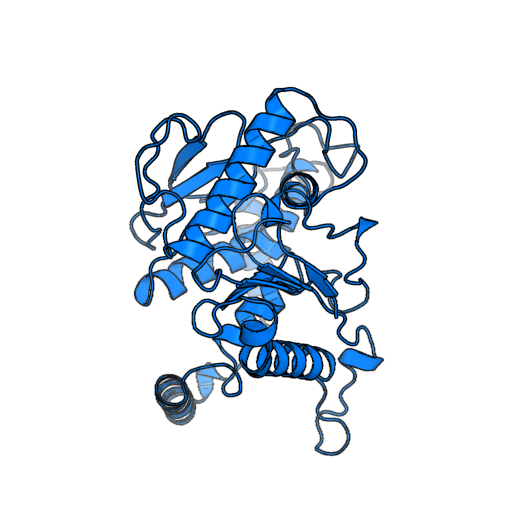TOM 642 C C . LYS A 1 81 ? 6.718 -16.531 -13.315 1.00 95.44 81 LYS A C 1
ATOM 644 O O . LYS A 1 81 ? 7.859 -16.359 -13.730 1.00 95.44 81 LYS A O 1
ATOM 649 N N . TRP A 1 82 ? 5.633 -16.306 -14.058 1.00 98.00 82 TRP A N 1
ATOM 650 C CA . TRP A 1 82 ? 5.732 -15.827 -15.431 1.00 98.00 82 TRP A CA 1
ATOM 651 C C . TRP A 1 82 ? 6.521 -14.519 -15.497 1.00 98.00 82 TRP A C 1
ATOM 653 O O . TRP A 1 82 ? 7.385 -14.368 -16.356 1.00 98.00 82 TRP A O 1
ATOM 663 N N . THR A 1 83 ? 6.260 -13.584 -14.581 1.00 97.88 83 THR A N 1
ATOM 664 C CA . THR A 1 83 ? 6.974 -12.303 -14.547 1.00 97.88 83 THR A CA 1
ATOM 665 C C . THR A 1 83 ? 8.459 -12.530 -14.311 1.00 97.88 83 THR A C 1
ATOM 667 O O . THR A 1 83 ? 9.260 -12.093 -15.127 1.00 97.88 83 THR A O 1
ATOM 670 N N . HIS A 1 84 ? 8.836 -13.285 -13.284 1.00 95.94 84 HIS A N 1
ATOM 671 C CA . HIS A 1 84 ? 10.233 -13.618 -13.013 1.00 95.94 84 HIS A CA 1
ATOM 672 C C . HIS A 1 84 ? 10.940 -14.250 -14.228 1.00 95.94 84 HIS A C 1
ATOM 674 O O . HIS A 1 84 ? 12.032 -13.839 -14.605 1.00 95.94 84 HIS A O 1
ATOM 680 N N . GLU A 1 85 ? 10.294 -15.194 -14.910 1.00 96.50 85 GLU A N 1
ATOM 681 C CA . GLU A 1 85 ? 10.880 -15.892 -16.061 1.00 96.50 85 GLU A CA 1
ATOM 682 C C . GLU A 1 85 ? 10.976 -15.020 -17.330 1.00 96.50 85 GLU A C 1
ATOM 684 O O . GLU A 1 85 ? 11.863 -15.231 -18.161 1.00 96.50 85 GLU A O 1
ATOM 689 N N . ASN A 1 86 ? 10.089 -14.029 -17.500 1.00 97.75 86 ASN A N 1
ATOM 690 C CA . ASN A 1 86 ? 9.911 -13.332 -18.782 1.00 97.75 86 ASN A CA 1
ATOM 691 C C . ASN A 1 86 ? 10.231 -11.830 -18.753 1.00 97.75 86 ASN A C 1
ATOM 693 O O . ASN A 1 86 ? 10.449 -11.240 -19.814 1.00 97.75 86 ASN A O 1
ATOM 697 N N . ILE A 1 87 ? 10.273 -11.179 -17.585 1.00 97.25 87 ILE A N 1
ATOM 698 C CA . ILE A 1 87 ? 10.284 -9.707 -17.494 1.00 97.25 87 ILE A CA 1
ATOM 699 C C . ILE A 1 87 ? 11.530 -9.063 -18.113 1.00 97.25 87 ILE A C 1
ATOM 701 O O . ILE A 1 87 ? 11.475 -7.954 -18.650 1.00 97.25 87 ILE A O 1
ATOM 705 N N . GLN A 1 88 ? 12.632 -9.806 -18.148 1.00 95.31 88 GLN A N 1
ATOM 706 C CA . GLN A 1 88 ? 13.867 -9.441 -18.837 1.00 95.31 88 GLN A CA 1
ATOM 707 C C . GLN A 1 88 ? 13.702 -9.161 -20.332 1.00 95.31 88 GLN A C 1
ATOM 709 O O . GLN A 1 88 ? 14.378 -8.277 -20.856 1.00 95.31 88 GLN A O 1
ATOM 714 N N . HIS A 1 89 ? 12.766 -9.828 -21.013 1.00 94.38 89 HIS A N 1
ATOM 715 C CA . HIS A 1 89 ? 12.473 -9.573 -22.429 1.00 94.38 89 HIS A CA 1
ATOM 716 C C . HIS A 1 89 ? 11.778 -8.226 -22.661 1.00 94.38 89 HIS A C 1
ATOM 718 O O . HIS A 1 89 ? 11.742 -7.729 -23.783 1.00 94.38 89 HIS A O 1
ATOM 724 N N . PHE A 1 90 ? 11.269 -7.607 -21.595 1.00 93.75 90 PHE A N 1
ATOM 725 C CA . PHE A 1 90 ? 10.646 -6.284 -21.605 1.00 93.75 90 PHE A CA 1
ATOM 726 C C . PHE A 1 90 ? 11.558 -5.209 -20.985 1.00 93.75 90 PHE A C 1
ATOM 728 O O . PHE A 1 90 ? 11.145 -4.059 -20.794 1.00 93.75 90 PHE A O 1
ATOM 735 N N . GLY A 1 91 ? 12.812 -5.574 -20.696 1.00 94.38 91 GLY A N 1
ATOM 736 C CA . GLY A 1 91 ? 13.822 -4.710 -20.092 1.00 94.38 91 GLY A CA 1
ATOM 737 C C . GLY A 1 91 ? 13.693 -4.556 -18.578 1.00 94.38 91 GLY A C 1
ATOM 738 O O . GLY A 1 91 ? 14.217 -3.584 -18.043 1.00 94.38 91 GLY A O 1
ATOM 739 N N . GLY A 1 92 ? 12.978 -5.456 -17.898 1.00 96.50 92 GLY A N 1
ATOM 740 C CA . GLY A 1 92 ? 12.918 -5.486 -16.438 1.00 96.50 92 GLY A CA 1
ATOM 741 C C . GLY A 1 92 ? 13.973 -6.400 -15.831 1.00 96.50 92 GLY A C 1
ATOM 742 O O . GLY A 1 92 ? 14.519 -7.278 -16.499 1.00 96.50 92 GLY A O 1
ATOM 743 N N . ASP A 1 93 ? 14.270 -6.183 -14.562 1.00 96.31 93 ASP A N 1
ATOM 744 C CA . ASP A 1 93 ? 15.206 -6.982 -13.787 1.00 96.31 93 ASP A CA 1
ATOM 745 C C . ASP A 1 93 ? 14.436 -8.047 -12.986 1.00 96.31 93 ASP A C 1
ATOM 747 O O . ASP A 1 93 ? 13.676 -7.678 -12.087 1.00 96.31 93 ASP A O 1
ATOM 751 N N . PRO A 1 94 ? 14.570 -9.349 -13.311 1.00 95.81 94 PRO A N 1
ATOM 752 C CA . PRO A 1 94 ? 13.864 -10.407 -12.587 1.00 95.81 94 PRO A CA 1
ATOM 753 C C . PRO A 1 94 ? 14.294 -10.510 -11.117 1.00 95.81 94 PRO A C 1
ATOM 755 O O . PRO A 1 94 ? 13.504 -10.972 -10.299 1.00 95.81 94 PRO A O 1
ATOM 758 N N . GLU A 1 95 ? 15.480 -10.000 -10.770 1.00 95.31 95 GLU A N 1
ATOM 759 C CA . GLU A 1 95 ? 15.999 -9.974 -9.397 1.00 95.31 95 GLU A CA 1
ATOM 760 C C . GLU A 1 95 ? 15.500 -8.758 -8.593 1.00 95.31 95 GLU A C 1
ATOM 762 O O . GLU A 1 95 ? 15.748 -8.654 -7.394 1.00 95.31 95 GLU A O 1
ATOM 767 N N . LYS A 1 96 ? 14.795 -7.813 -9.234 1.00 96.56 96 LYS A N 1
ATOM 768 C CA . LYS A 1 96 ? 14.247 -6.605 -8.593 1.00 96.56 96 LYS A CA 1
ATOM 769 C C . LYS A 1 96 ? 12.748 -6.479 -8.830 1.00 96.56 96 LYS A C 1
ATOM 771 O O . LYS A 1 96 ? 12.273 -5.496 -9.404 1.00 96.56 96 LYS A O 1
ATOM 776 N N . ILE A 1 97 ? 12.007 -7.493 -8.388 1.00 97.62 97 ILE A N 1
ATOM 777 C CA . ILE A 1 97 ? 10.543 -7.498 -8.402 1.00 97.62 97 ILE A CA 1
ATOM 778 C C . ILE A 1 97 ? 10.020 -7.115 -7.016 1.00 97.62 97 ILE A C 1
ATOM 780 O O . ILE A 1 97 ? 10.183 -7.853 -6.048 1.00 97.62 97 ILE A O 1
ATOM 784 N N . THR A 1 98 ? 9.333 -5.981 -6.936 1.00 98.06 98 THR A N 1
ATOM 785 C CA . THR A 1 98 ? 8.604 -5.529 -5.751 1.00 98.06 98 THR A CA 1
ATOM 786 C C . THR A 1 98 ? 7.118 -5.808 -5.943 1.00 98.06 98 THR A C 1
ATOM 788 O O . THR A 1 98 ? 6.477 -5.253 -6.838 1.00 98.06 98 THR A O 1
ATOM 791 N N . ILE A 1 99 ? 6.560 -6.676 -5.102 1.00 98.06 99 ILE A N 1
ATOM 792 C CA . ILE A 1 99 ? 5.127 -6.989 -5.087 1.00 98.06 99 ILE A CA 1
ATOM 793 C C . ILE A 1 99 ? 4.418 -5.942 -4.227 1.00 98.06 99 ILE A C 1
ATOM 795 O O . ILE A 1 99 ? 4.837 -5.680 -3.103 1.00 98.06 99 ILE A O 1
ATOM 799 N N . PHE A 1 100 ? 3.342 -5.355 -4.741 1.00 97.94 100 PHE A N 1
ATOM 800 C CA . PHE A 1 100 ? 2.532 -4.382 -4.012 1.00 97.94 100 PHE A CA 1
ATOM 801 C C . PHE A 1 100 ? 1.049 -4.545 -4.352 1.00 97.94 100 PHE A C 1
ATOM 803 O O . PHE A 1 100 ? 0.682 -5.040 -5.421 1.00 97.94 100 PHE A O 1
ATOM 810 N N . GLY A 1 101 ? 0.187 -4.152 -3.423 1.00 97.44 101 GLY A N 1
ATOM 811 C CA . GLY A 1 101 ? -1.254 -4.317 -3.545 1.00 97.44 101 GLY A CA 1
ATOM 812 C C . GLY A 1 101 ? -1.994 -3.520 -2.484 1.00 97.44 101 GLY A C 1
ATOM 813 O O . GLY A 1 101 ? -1.403 -3.096 -1.495 1.00 97.44 101 GLY A O 1
ATOM 814 N N . GLU A 1 102 ? -3.292 -3.339 -2.688 1.00 96.75 102 GLU A N 1
ATOM 815 C CA . GLU A 1 102 ? -4.179 -2.604 -1.784 1.00 96.75 102 GLU A CA 1
ATOM 816 C C . GLU A 1 102 ? -5.380 -3.480 -1.400 1.00 96.75 102 GLU A C 1
ATOM 818 O O . GLU A 1 102 ? -5.804 -4.342 -2.177 1.00 96.75 102 GLU A O 1
ATOM 823 N N . SER A 1 103 ? -5.907 -3.306 -0.181 1.00 95.31 103 SER A N 1
ATOM 824 C CA . SER A 1 103 ? -7.009 -4.119 0.357 1.00 95.31 103 SER A CA 1
ATOM 825 C C . SER A 1 103 ? -6.693 -5.627 0.290 1.00 95.31 103 SER A C 1
ATOM 827 O O . SER A 1 103 ? -5.616 -6.056 0.686 1.00 95.31 103 SER A O 1
ATOM 829 N N . ALA A 1 104 ? -7.574 -6.463 -0.267 1.00 92.38 104 ALA A N 1
ATOM 830 C CA . ALA A 1 104 ? -7.288 -7.884 -0.508 1.00 92.38 104 ALA A CA 1
ATOM 831 C C . ALA A 1 104 ? -5.996 -8.134 -1.318 1.00 92.38 104 ALA A C 1
ATOM 833 O O . ALA A 1 104 ? -5.381 -9.194 -1.197 1.00 92.38 104 ALA A O 1
ATOM 834 N N . GLY A 1 105 ? -5.551 -7.162 -2.119 1.00 96.19 105 GLY A N 1
ATOM 835 C CA . GLY A 1 105 ? -4.260 -7.193 -2.795 1.00 96.19 105 GLY A CA 1
ATOM 836 C C . GLY A 1 105 ? -3.084 -7.103 -1.821 1.00 96.19 105 GLY A C 1
ATOM 837 O O . GLY A 1 105 ? -2.132 -7.860 -1.979 1.00 96.19 105 GLY A O 1
ATOM 838 N N . SER A 1 106 ? -3.154 -6.265 -0.778 1.00 94.44 106 SER A N 1
ATOM 839 C CA . SER A 1 106 ? -2.109 -6.203 0.260 1.00 94.44 106 SER A CA 1
ATOM 840 C C . SER A 1 106 ? -2.100 -7.474 1.109 1.00 94.44 106 SER A C 1
ATOM 842 O O . SER A 1 106 ? -1.036 -8.039 1.364 1.00 94.44 106 SER A O 1
ATOM 844 N N . SER A 1 107 ? -3.280 -8.009 1.442 1.00 90.94 107 SER A N 1
ATOM 845 C CA . SER A 1 107 ? -3.396 -9.330 2.069 1.00 90.94 107 SER A CA 1
ATOM 846 C C . SER A 1 107 ? -2.771 -10.426 1.196 1.00 90.94 107 SER A C 1
ATOM 848 O O . SER A 1 107 ? -2.078 -11.298 1.714 1.00 90.94 107 SER A O 1
ATOM 850 N N . SER A 1 108 ? -2.944 -10.360 -0.129 1.00 93.06 108 SER A N 1
ATOM 851 C CA . SER A 1 108 ? -2.306 -11.289 -1.070 1.00 93.06 108 SER A CA 1
ATOM 852 C C . SER A 1 108 ? -0.778 -11.193 -1.033 1.00 93.06 108 SER A C 1
ATOM 854 O O . SER A 1 108 ? -0.109 -12.225 -1.045 1.00 93.06 108 SER A O 1
ATOM 856 N N . VAL A 1 109 ? -0.216 -9.979 -0.938 1.00 93.06 109 VAL A N 1
ATOM 857 C CA . VAL A 1 109 ? 1.234 -9.782 -0.752 1.00 93.06 109 VAL A CA 1
ATOM 858 C C . VAL A 1 109 ? 1.704 -10.461 0.533 1.00 93.06 109 VAL A C 1
ATOM 860 O O . VAL A 1 109 ? 2.627 -11.271 0.482 1.00 93.06 109 VAL A O 1
ATOM 863 N N . GLY A 1 110 ? 1.028 -10.213 1.660 1.00 86.00 110 GLY A N 1
ATOM 864 C CA . GLY A 1 110 ? 1.344 -10.859 2.938 1.00 86.00 110 GLY A CA 1
ATOM 865 C C . GLY A 1 110 ? 1.292 -12.389 2.858 1.00 86.00 110 GLY A C 1
ATOM 866 O O . GLY A 1 110 ? 2.208 -13.070 3.316 1.00 86.00 110 GLY A O 1
ATOM 867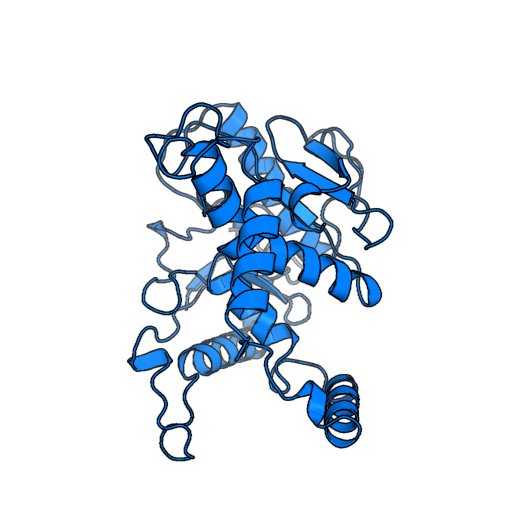 N N . LEU A 1 111 ? 0.273 -12.944 2.194 1.00 85.62 111 LEU A N 1
ATOM 868 C CA . LEU A 1 111 ? 0.149 -14.388 1.965 1.00 85.62 111 LEU A CA 1
ATOM 869 C C . LEU A 1 111 ? 1.279 -14.947 1.088 1.00 85.62 111 LEU A C 1
ATOM 871 O O . LEU A 1 111 ? 1.746 -16.061 1.326 1.00 85.62 111 LEU A O 1
ATOM 875 N N . HIS A 1 112 ? 1.745 -14.193 0.091 1.00 86.00 112 HIS A N 1
ATOM 876 C CA . HIS A 1 112 ? 2.905 -14.581 -0.708 1.00 86.00 112 HIS A CA 1
ATOM 877 C C . HIS A 1 112 ? 4.218 -14.527 0.081 1.00 86.00 112 HIS A C 1
ATOM 879 O O . HIS A 1 112 ? 5.081 -15.362 -0.171 1.00 86.00 112 HIS A O 1
ATOM 885 N N . LEU A 1 113 ? 4.358 -13.635 1.065 1.00 81.44 113 LEU A N 1
ATOM 886 C CA . LEU A 1 113 ? 5.540 -13.604 1.935 1.00 81.44 113 LEU A CA 1
ATOM 887 C C . LEU A 1 113 ? 5.636 -14.838 2.846 1.00 81.44 113 LEU A C 1
ATOM 889 O O . LEU A 1 113 ? 6.735 -15.323 3.093 1.00 81.44 113 LEU A O 1
ATOM 893 N N . ILE A 1 114 ? 4.504 -15.370 3.323 1.00 75.94 114 ILE A N 1
ATOM 894 C CA . ILE A 1 114 ? 4.486 -16.511 4.263 1.00 75.94 114 ILE A CA 1
ATOM 895 C C . ILE A 1 114 ? 4.288 -17.878 3.588 1.00 75.94 114 ILE A C 1
ATOM 897 O O . ILE A 1 114 ? 4.561 -18.924 4.178 1.00 75.94 114 ILE A O 1
ATOM 901 N N . SER A 1 115 ? 3.771 -17.912 2.359 1.00 68.88 115 SER A N 1
ATOM 902 C CA . SER A 1 115 ? 3.494 -19.164 1.651 1.00 68.88 115 SER A CA 1
ATOM 903 C C . SER A 1 115 ? 4.788 -19.913 1.332 1.00 68.88 115 SER A C 1
ATOM 905 O O . SER A 1 115 ? 5.616 -19.417 0.578 1.00 68.88 115 SER A O 1
ATOM 907 N N . LYS A 1 116 ? 4.904 -21.183 1.755 1.00 57.03 116 LYS A N 1
ATOM 908 C CA . LYS A 1 116 ? 6.003 -22.107 1.370 1.00 57.03 116 LYS A CA 1
ATOM 909 C C . LYS A 1 116 ? 6.255 -22.186 -0.137 1.00 57.03 116 LYS A C 1
ATOM 911 O O . LYS A 1 116 ? 7.340 -22.552 -0.567 1.00 57.03 116 LYS A O 1
ATOM 916 N N . LYS A 1 117 ? 5.223 -21.930 -0.948 1.00 59.84 117 LYS A N 1
ATOM 917 C CA . LYS A 1 117 ? 5.303 -21.990 -2.417 1.00 59.84 117 LYS A CA 1
ATOM 918 C C . LYS A 1 117 ? 5.834 -20.691 -3.036 1.00 59.84 117 LYS A C 1
ATOM 920 O O . LYS A 1 117 ? 6.031 -20.653 -4.250 1.00 59.84 117 LYS A O 1
ATOM 925 N N . SER A 1 118 ? 6.015 -19.659 -2.216 1.00 53.59 118 SER A N 1
ATOM 926 C CA . SER A 1 118 ? 6.457 -18.310 -2.575 1.00 53.59 118 SER A CA 1
ATOM 927 C C . SER A 1 118 ? 7.674 -17.840 -1.752 1.00 53.59 118 SER A C 1
ATOM 929 O O . SER A 1 118 ? 8.383 -16.959 -2.222 1.00 53.59 118 SER A O 1
ATOM 931 N N . ALA A 1 119 ? 7.938 -18.440 -0.584 1.00 44.06 119 ALA A N 1
ATOM 932 C CA . ALA A 1 119 ? 8.996 -18.089 0.367 1.00 44.06 119 ALA A CA 1
ATOM 933 C C . ALA A 1 119 ? 10.193 -19.064 0.353 1.00 44.06 119 ALA A C 1
ATOM 935 O O . ALA A 1 119 ? 10.087 -20.199 -0.120 1.00 44.06 119 ALA A O 1
ATOM 936 N N . ASP A 1 120 ? 11.318 -18.628 0.934 1.00 50.03 120 ASP A N 1
ATOM 937 C CA . ASP A 1 120 ? 12.504 -19.455 1.196 1.00 50.03 120 ASP A CA 1
ATOM 938 C C . ASP A 1 120 ? 12.166 -20.638 2.135 1.00 50.03 120 ASP A C 1
ATOM 940 O O . ASP A 1 120 ? 11.588 -20.500 3.221 1.00 50.03 120 ASP A O 1
ATOM 944 N N . VAL A 1 121 ? 12.515 -21.843 1.685 1.00 44.00 121 VAL A N 1
ATOM 945 C CA . VAL A 1 121 ? 12.124 -23.136 2.262 1.00 44.00 121 VAL A CA 1
ATOM 946 C C . VAL A 1 121 ? 12.743 -23.365 3.650 1.00 44.00 121 VAL A C 1
ATOM 948 O O . VAL A 1 121 ? 12.169 -24.106 4.454 1.00 44.00 121 VAL A O 1
ATOM 951 N N . ALA A 1 122 ? 13.875 -22.726 3.965 1.00 46.94 122 ALA A N 1
ATOM 952 C CA . ALA A 1 122 ? 14.606 -22.938 5.217 1.00 46.94 122 ALA A CA 1
ATOM 953 C C . ALA A 1 122 ? 13.851 -22.416 6.458 1.00 46.94 122 ALA A C 1
ATOM 955 O O . ALA A 1 122 ? 13.582 -23.189 7.381 1.00 46.94 122 ALA A O 1
ATOM 956 N N . ASN A 1 123 ? 13.415 -21.150 6.452 1.00 45.28 123 ASN A N 1
ATOM 957 C CA . ASN A 1 123 ? 12.670 -20.543 7.570 1.00 45.28 123 ASN A CA 1
ATOM 958 C C . ASN A 1 123 ? 11.320 -21.220 7.801 1.00 45.28 123 ASN A C 1
ATOM 960 O O . ASN A 1 123 ? 10.862 -21.392 8.931 1.00 45.28 123 ASN A O 1
ATOM 964 N N . THR A 1 124 ? 10.698 -21.696 6.725 1.00 41.25 124 THR A N 1
ATOM 965 C CA . THR A 1 124 ? 9.402 -22.353 6.846 1.00 41.25 124 THR A CA 1
ATOM 966 C C . THR A 1 124 ? 9.493 -23.788 7.375 1.00 41.25 124 THR A C 1
ATOM 968 O O . THR A 1 124 ? 8.509 -24.341 7.881 1.00 41.25 124 THR A O 1
ATOM 971 N N . ARG A 1 125 ? 10.668 -24.419 7.272 1.00 45.75 125 ARG A N 1
ATOM 972 C CA . ARG A 1 125 ? 10.940 -25.697 7.932 1.00 45.75 125 ARG A CA 1
ATOM 973 C C . ARG A 1 125 ? 11.092 -25.499 9.444 1.00 45.75 125 ARG A C 1
ATOM 975 O O . ARG A 1 125 ? 10.549 -26.310 10.183 1.00 45.75 125 ARG A O 1
ATOM 982 N N . ALA A 1 126 ? 11.707 -24.400 9.884 1.00 51.91 126 ALA A N 1
ATOM 983 C CA . ALA A 1 126 ? 11.796 -24.041 11.301 1.00 51.91 126 ALA A CA 1
ATOM 984 C C . ALA A 1 126 ? 10.417 -23.727 11.918 1.00 51.91 126 ALA A C 1
ATOM 986 O O . ALA A 1 126 ? 10.101 -24.226 12.993 1.00 51.91 126 ALA A O 1
ATOM 987 N N . LEU A 1 127 ? 9.548 -22.993 11.209 1.00 46.78 127 LEU A N 1
ATOM 988 C CA . LEU A 1 127 ? 8.176 -22.727 11.672 1.00 46.78 127 LEU A CA 1
ATOM 989 C C . LEU A 1 127 ? 7.323 -24.010 11.746 1.00 46.78 127 LEU A C 1
ATOM 991 O O . LEU A 1 127 ? 6.575 -24.206 12.695 1.00 46.78 127 LEU A O 1
ATOM 995 N N . GLY A 1 128 ? 7.469 -24.915 10.768 1.00 50.50 128 GLY A N 1
ATOM 996 C CA . GLY A 1 128 ? 6.816 -26.230 10.797 1.00 50.50 128 GLY A CA 1
ATOM 997 C C . GLY A 1 128 ? 7.292 -27.104 11.959 1.00 50.50 128 GLY A C 1
ATOM 998 O O . GLY A 1 128 ? 6.467 -27.677 12.657 1.00 50.50 128 GLY A O 1
ATOM 999 N N . GLN A 1 129 ? 8.603 -27.133 12.217 1.00 56.12 129 GLN A N 1
ATOM 1000 C CA . GLN A 1 129 ? 9.164 -27.804 13.394 1.00 56.12 129 GLN A CA 1
ATOM 1001 C C . GLN A 1 129 ? 8.633 -27.206 14.702 1.00 56.12 129 GLN A C 1
ATOM 1003 O O . GLN A 1 129 ? 8.386 -27.949 15.646 1.00 56.12 129 GLN A O 1
ATOM 1008 N N . SER A 1 130 ? 8.422 -25.887 14.754 1.00 48.78 130 SER A N 1
ATOM 1009 C CA . SER A 1 130 ? 7.804 -25.222 15.904 1.00 48.78 130 SER A CA 1
ATOM 1010 C C . SER A 1 130 ? 6.366 -25.698 16.129 1.00 48.78 130 SER A C 1
ATOM 1012 O O . SER A 1 130 ? 6.025 -26.048 17.248 1.00 48.78 130 SER A O 1
ATOM 1014 N N . PHE A 1 131 ? 5.542 -25.820 15.082 1.00 56.09 131 PHE A N 1
ATOM 1015 C CA . PHE A 1 131 ? 4.176 -26.355 15.212 1.00 56.09 131 PHE A CA 1
ATOM 1016 C C . PHE A 1 131 ? 4.129 -27.836 15.610 1.00 56.09 131 PHE A C 1
ATOM 1018 O O . PHE A 1 131 ? 3.253 -28.229 16.373 1.00 56.09 131 PHE A O 1
ATOM 1025 N N . ASP A 1 132 ? 5.086 -28.647 15.152 1.00 58.72 132 ASP A N 1
ATOM 1026 C CA . ASP A 1 132 ? 5.220 -30.041 15.601 1.00 58.72 132 ASP A CA 1
ATOM 1027 C C . ASP A 1 132 ? 5.659 -30.130 17.076 1.00 58.72 132 ASP A C 1
ATOM 1029 O O . ASP A 1 132 ? 5.357 -31.102 17.768 1.00 58.72 132 ASP A O 1
ATOM 1033 N N . THR A 1 133 ? 6.377 -29.111 17.557 1.00 67.50 133 THR A N 1
ATOM 1034 C CA . THR A 1 133 ? 6.854 -29.008 18.944 1.00 67.50 133 THR A CA 1
ATOM 1035 C C . THR A 1 133 ? 5.797 -28.398 19.873 1.00 67.50 133 THR A C 1
ATOM 1037 O O . THR A 1 133 ? 5.734 -28.782 21.039 1.00 67.50 133 THR A O 1
ATOM 1040 N N . TYR A 1 134 ? 4.953 -27.499 19.354 1.00 59.34 134 TYR A N 1
ATOM 1041 C CA . TYR A 1 134 ? 3.919 -26.742 20.072 1.00 59.34 134 TYR A CA 1
ATOM 1042 C C . TYR A 1 134 ? 2.571 -26.812 19.324 1.00 59.34 134 TYR A C 1
ATOM 1044 O O . TYR A 1 134 ? 2.169 -25.842 18.668 1.00 59.34 134 TYR A O 1
ATOM 1052 N N . PRO A 1 135 ? 1.865 -27.957 19.368 1.00 46.06 135 PRO A N 1
ATOM 1053 C CA . PRO A 1 135 ? 0.628 -28.171 18.611 1.00 46.06 135 PRO A CA 1
ATOM 1054 C C . PRO A 1 135 ? -0.504 -27.194 18.966 1.00 46.06 135 PRO A C 1
ATOM 1056 O O . PRO A 1 135 ? -1.379 -26.932 18.145 1.00 46.06 135 PRO A O 1
ATOM 1059 N N . GLU A 1 136 ? -0.490 -26.629 20.170 1.00 51.97 136 GLU A N 1
ATOM 1060 C CA . GLU A 1 136 ? -1.413 -25.596 20.641 1.00 51.97 136 GLU A CA 1
ATOM 1061 C C . GLU A 1 136 ? -1.339 -24.299 19.821 1.00 51.97 136 GLU A C 1
ATOM 1063 O O . GLU A 1 136 ? -2.354 -23.633 19.646 1.00 51.97 136 GLU A O 1
ATOM 1068 N N . ALA A 1 137 ? -0.183 -23.987 19.226 1.00 51.34 137 ALA A N 1
ATOM 1069 C CA . ALA A 1 137 ? 0.002 -22.814 18.368 1.00 51.34 137 ALA A CA 1
ATOM 1070 C C . ALA A 1 137 ? -0.700 -22.940 16.997 1.00 51.34 137 ALA A C 1
ATOM 1072 O O . ALA A 1 137 ? -0.697 -21.994 16.209 1.00 51.34 137 ALA A O 1
ATOM 1073 N N . ILE A 1 138 ? -1.272 -24.113 16.692 1.00 48.41 138 ILE A N 1
ATOM 1074 C CA . ILE A 1 138 ? -2.047 -24.383 15.471 1.00 48.41 138 ILE A CA 1
ATOM 1075 C C . ILE A 1 138 ? -3.506 -23.933 15.631 1.00 48.41 138 ILE A C 1
ATOM 1077 O O . ILE A 1 138 ? -4.178 -23.695 14.627 1.00 48.41 138 ILE A O 1
ATOM 1081 N N . ILE A 1 139 ? -4.008 -23.821 16.863 1.00 42.31 139 ILE A N 1
ATOM 1082 C CA . ILE A 1 139 ? -5.402 -23.468 17.135 1.00 42.31 139 ILE A CA 1
ATOM 1083 C C . ILE A 1 139 ? -5.578 -21.962 16.886 1.00 42.31 139 ILE A C 1
ATOM 1085 O O . ILE A 1 139 ? -4.959 -21.161 17.582 1.00 42.31 139 ILE A O 1
ATOM 1089 N N . PRO A 1 140 ? -6.398 -21.534 15.908 1.00 43.28 140 PRO A N 1
ATOM 1090 C CA . PRO A 1 140 ? -6.745 -20.129 15.776 1.00 43.28 140 PRO A CA 1
ATOM 1091 C C . PRO A 1 140 ? -7.701 -19.759 16.916 1.00 43.28 140 PRO A C 1
ATOM 1093 O O . PRO A 1 140 ? -8.746 -20.385 17.084 1.00 43.28 140 PRO A O 1
ATOM 1096 N N . ASP A 1 141 ? -7.346 -18.727 17.678 1.00 46.12 141 ASP A N 1
ATOM 1097 C CA . ASP A 1 141 ? -8.079 -18.230 18.849 1.00 46.12 141 ASP A CA 1
ATOM 1098 C C . ASP A 1 141 ? -9.407 -17.532 18.509 1.00 46.12 141 ASP A C 1
ATOM 1100 O O . ASP A 1 141 ? -9.816 -16.606 19.200 1.00 46.12 141 ASP A O 1
ATOM 1104 N N . ASN A 1 142 ? -10.160 -17.941 17.485 1.00 47.75 142 ASN A N 1
ATOM 1105 C CA . ASN A 1 142 ? -11.544 -17.473 17.324 1.00 47.75 142 ASN A CA 1
ATOM 1106 C C . ASN A 1 142 ? -12.508 -18.160 18.323 1.00 47.75 142 ASN A C 1
ATOM 1108 O O . ASN A 1 142 ? -13.565 -18.650 17.943 1.00 47.75 142 ASN A O 1
ATOM 1112 N N . LEU A 1 143 ? -12.069 -18.166 19.591 1.00 47.69 143 LEU A N 1
ATOM 1113 C CA . LEU A 1 143 ? -12.769 -17.929 20.855 1.00 47.69 143 LEU A CA 1
ATOM 1114 C C . LEU A 1 143 ? -14.156 -18.559 21.002 1.00 47.69 143 LEU A C 1
ATOM 1116 O O . LEU A 1 143 ? -15.177 -17.916 20.769 1.00 47.69 143 LEU A O 1
ATOM 1120 N N . ASP A 1 144 ? -14.172 -19.771 21.551 1.00 49.34 144 ASP A N 1
ATOM 1121 C CA . ASP A 1 144 ? -15.283 -20.249 22.376 1.00 49.34 144 ASP A CA 1
ATOM 1122 C C . ASP A 1 144 ? -15.067 -19.682 23.795 1.00 49.34 144 ASP A C 1
ATOM 1124 O O . ASP A 1 144 ? -14.443 -20.305 24.653 1.00 49.34 144 ASP A O 1
ATOM 1128 N N . ALA A 1 145 ? -15.430 -18.410 23.990 1.00 61.19 145 ALA A N 1
ATOM 1129 C CA . ALA A 1 145 ? -15.291 -17.714 25.268 1.00 61.19 145 ALA A CA 1
ATOM 1130 C C . ALA A 1 145 ? -16.611 -17.697 26.036 1.00 61.19 145 ALA A C 1
ATOM 1132 O O . ALA A 1 145 ? -17.670 -17.408 25.475 1.00 61.19 145 ALA A O 1
ATOM 1133 N N . ASP A 1 146 ? -16.523 -17.924 27.345 1.00 74.00 146 ASP A N 1
ATOM 1134 C CA . ASP A 1 146 ? -17.660 -17.787 28.245 1.00 74.00 146 ASP A CA 1
ATOM 1135 C C . ASP A 1 146 ? -18.243 -16.369 28.188 1.00 74.00 146 ASP A C 1
ATOM 1137 O O . ASP A 1 146 ? -17.539 -15.373 27.994 1.00 74.00 146 ASP A O 1
ATOM 1141 N N . LYS A 1 147 ? -19.557 -16.268 28.406 1.00 71.75 147 LYS A N 1
ATOM 1142 C CA . LYS A 1 147 ? -20.308 -15.006 28.334 1.00 71.75 147 LYS A CA 1
ATOM 1143 C C . LYS A 1 147 ? -19.693 -13.883 29.188 1.00 71.75 147 LYS A C 1
ATOM 1145 O O . LYS A 1 147 ? -19.680 -12.738 28.754 1.00 71.75 147 LYS A O 1
ATOM 1150 N N . GLU A 1 148 ? -19.143 -14.213 30.354 1.00 74.62 148 GLU A N 1
ATOM 1151 C CA . GLU A 1 148 ? -18.487 -13.261 31.264 1.00 74.62 148 GLU A CA 1
ATOM 1152 C C . GLU A 1 148 ? -17.175 -12.694 30.685 1.00 74.62 148 GLU A C 1
ATOM 1154 O O . GLU A 1 148 ? -16.872 -11.506 30.829 1.00 74.62 148 GLU A O 1
ATOM 1159 N N . VAL A 1 149 ? -16.419 -13.519 29.950 1.00 76.06 149 VAL A N 1
ATOM 1160 C CA . VAL A 1 149 ? -15.221 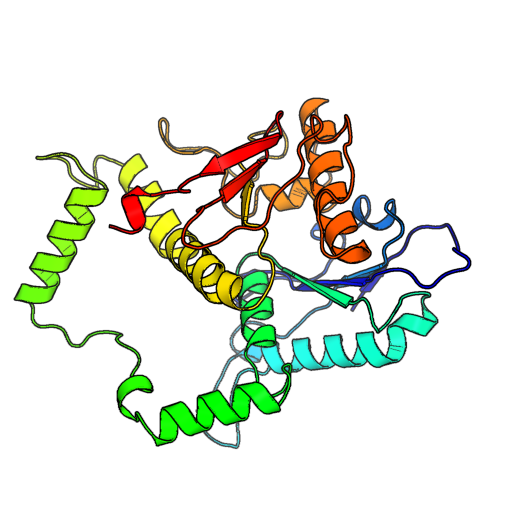-13.080 29.220 1.00 76.06 149 VAL A CA 1
ATOM 1161 C C . VAL A 1 149 ? -15.623 -12.164 28.068 1.00 76.06 149 VAL A C 1
ATOM 1163 O O . VAL A 1 149 ? -15.000 -11.123 27.876 1.00 76.06 149 VAL A O 1
ATOM 1166 N N . LEU A 1 150 ? -16.690 -12.505 27.338 1.00 70.75 150 LEU A N 1
ATOM 1167 C CA . LEU A 1 150 ? -17.215 -11.665 26.259 1.00 70.75 150 LEU A CA 1
ATOM 1168 C C . LEU A 1 150 ? -17.696 -10.302 26.770 1.00 70.75 150 LEU A C 1
ATOM 1170 O O . LEU A 1 150 ? -17.366 -9.290 26.159 1.00 70.75 150 LEU A O 1
ATOM 1174 N N . GLU A 1 151 ? -18.415 -10.255 27.892 1.00 76.56 151 GLU A N 1
ATOM 1175 C CA . GLU A 1 151 ? -18.843 -8.999 28.525 1.00 76.56 151 GLU A CA 1
ATOM 1176 C C . GLU A 1 151 ? -17.631 -8.147 28.935 1.00 76.56 151 GLU A C 1
ATOM 1178 O O . GLU A 1 151 ? -17.539 -6.983 28.550 1.00 76.56 151 GLU A O 1
ATOM 1183 N N . THR A 1 152 ? -16.629 -8.756 29.578 1.00 80.94 152 THR A N 1
ATOM 1184 C CA . THR A 1 152 ? -15.384 -8.065 29.955 1.00 80.94 152 THR A CA 1
ATOM 1185 C C . THR A 1 152 ? -14.625 -7.521 28.739 1.00 80.94 152 THR A C 1
ATOM 1187 O O . THR A 1 152 ? -14.106 -6.404 28.767 1.00 80.94 152 THR A O 1
ATOM 1190 N N . VAL A 1 153 ? -14.539 -8.295 27.653 1.00 78.25 153 VAL A N 1
ATOM 1191 C CA . VAL A 1 153 ? -13.882 -7.868 26.409 1.00 78.25 153 VAL A CA 1
ATOM 1192 C C . VAL A 1 153 ? -14.656 -6.727 25.747 1.00 78.25 153 VAL A C 1
ATOM 1194 O O . VAL A 1 153 ? -14.038 -5.759 25.305 1.00 78.25 153 VAL A O 1
ATOM 1197 N N . ILE A 1 154 ? -15.989 -6.801 25.706 1.00 77.12 154 ILE A N 1
ATOM 1198 C CA . ILE A 1 154 ? -16.842 -5.740 25.157 1.00 77.12 154 ILE A CA 1
ATOM 1199 C C . ILE A 1 154 ? -16.662 -4.443 25.947 1.00 77.12 154 ILE A C 1
ATOM 1201 O O . ILE A 1 154 ? -16.492 -3.393 25.329 1.00 77.12 154 ILE A O 1
ATOM 1205 N N . ASP A 1 155 ? -16.650 -4.500 27.278 1.00 82.00 155 ASP A N 1
ATOM 1206 C CA . ASP A 1 155 ? -16.484 -3.311 28.118 1.00 82.00 155 ASP A CA 1
ATOM 1207 C C . ASP A 1 155 ? -15.099 -2.680 27.948 1.00 82.00 155 ASP A C 1
ATOM 1209 O O . ASP A 1 155 ? -14.986 -1.461 27.807 1.00 82.00 155 ASP A O 1
ATOM 1213 N N . LYS A 1 156 ? -14.044 -3.500 27.840 1.00 84.88 156 LYS A N 1
ATOM 1214 C CA . LYS A 1 156 ? -12.700 -3.012 27.495 1.00 84.88 156 LYS A CA 1
ATOM 1215 C C . LYS A 1 156 ? -12.679 -2.332 26.130 1.00 84.88 156 LYS A C 1
ATOM 1217 O O . LYS A 1 156 ? -12.163 -1.225 26.016 1.00 84.88 156 LYS A O 1
ATOM 1222 N N . ILE A 1 157 ? -13.278 -2.947 25.107 1.00 83.56 157 ILE A N 1
ATOM 1223 C CA . ILE A 1 157 ? -13.373 -2.339 23.773 1.00 83.56 157 ILE A CA 1
ATOM 1224 C C . ILE A 1 157 ? -14.132 -1.013 23.854 1.00 83.56 157 ILE A C 1
ATOM 1226 O O . ILE A 1 157 ? -13.647 -0.020 23.326 1.00 83.56 157 ILE A O 1
ATOM 1230 N N . LYS A 1 158 ? -15.278 -0.957 24.542 1.00 84.94 158 LYS A N 1
ATOM 1231 C CA . LYS A 1 158 ? -16.031 0.291 24.727 1.00 84.94 158 LYS A CA 1
ATOM 1232 C C . LYS A 1 158 ? -15.174 1.375 25.374 1.00 84.94 158 LYS A C 1
ATOM 1234 O O . LYS A 1 158 ? -15.125 2.468 24.831 1.00 84.94 158 LYS A O 1
ATOM 1239 N N . SER A 1 159 ? -14.434 1.060 26.438 1.00 88.50 159 SER A N 1
ATOM 1240 C CA . SER A 1 159 ? -13.587 2.042 27.136 1.00 88.50 159 SER A CA 1
ATOM 1241 C C . SER A 1 159 ? -12.444 2.626 26.296 1.00 88.50 159 SER A C 1
ATOM 1243 O O . SER A 1 159 ? -11.909 3.672 26.646 1.00 88.50 159 SER A O 1
ATOM 1245 N N . ILE A 1 160 ? -12.067 1.978 25.187 1.00 88.06 160 ILE A N 1
ATOM 1246 C CA . ILE A 1 160 ? -11.064 2.507 24.251 1.00 88.06 160 ILE A CA 1
ATOM 1247 C C . ILE A 1 160 ? -11.663 3.601 23.352 1.00 88.06 160 ILE A C 1
ATOM 1249 O O . ILE A 1 160 ? -10.947 4.512 22.936 1.00 88.06 160 ILE A O 1
ATOM 1253 N N . TYR A 1 161 ? -12.951 3.493 23.010 1.00 84.94 161 TYR A N 1
ATOM 1254 C CA . TYR A 1 161 ? -13.584 4.305 21.964 1.00 84.94 161 TYR A CA 1
ATOM 1255 C C . TYR A 1 161 ? -14.672 5.259 22.466 1.00 84.94 161 TYR A C 1
ATOM 1257 O O . TYR A 1 161 ? -15.038 6.169 21.728 1.00 84.94 161 TYR A O 1
ATOM 1265 N N . LEU A 1 162 ? -15.212 5.037 23.662 1.00 85.88 162 LEU A N 1
ATOM 1266 C CA . LEU A 1 162 ? -16.336 5.777 24.225 1.00 85.88 162 LEU A CA 1
ATOM 1267 C C . LEU A 1 162 ? -15.964 6.345 25.593 1.00 85.88 162 LEU A C 1
ATOM 1269 O O . LEU A 1 162 ? -15.332 5.662 26.404 1.00 85.88 162 LEU A O 1
ATOM 1273 N N . GLU A 1 163 ? -16.408 7.570 25.862 1.00 89.69 163 GLU A N 1
ATOM 1274 C CA . GLU A 1 163 ? -16.377 8.132 27.214 1.00 89.69 163 GLU A CA 1
ATOM 1275 C C . GLU A 1 163 ? -17.486 7.527 28.099 1.00 89.69 163 GLU A C 1
ATOM 1277 O O . GLU A 1 163 ? -18.407 6.848 27.628 1.00 89.69 163 GLU A O 1
ATOM 1282 N N . GLU A 1 164 ? -17.405 7.748 29.416 1.00 88.38 164 GLU A N 1
ATOM 1283 C CA . GLU A 1 164 ? -18.395 7.224 30.361 1.00 88.38 164 GLU A CA 1
ATOM 1284 C C . GLU A 1 164 ? -19.806 7.746 30.033 1.00 88.38 164 GLU A C 1
ATOM 1286 O O . GLU A 1 164 ? -20.063 8.948 30.024 1.00 88.38 164 GLU A O 1
ATOM 1291 N N . GLY A 1 165 ? -20.737 6.821 29.784 1.00 84.75 165 GLY A N 1
ATOM 1292 C CA . GLY A 1 165 ? -22.129 7.130 29.449 1.00 84.75 165 GLY A CA 1
ATOM 1293 C C . GLY A 1 165 ? -22.420 7.277 27.952 1.00 84.75 165 GLY A C 1
ATOM 1294 O O . GLY A 1 165 ? -23.595 7.288 27.584 1.00 84.75 165 GLY A O 1
ATOM 1295 N N . GLU A 1 166 ? -21.405 7.317 27.084 1.00 87.00 166 GLU A N 1
ATOM 1296 C CA . GLU A 1 166 ? -21.609 7.355 25.633 1.00 87.00 166 GLU A CA 1
ATOM 1297 C C . GLU A 1 166 ? -22.065 6.002 25.061 1.00 87.00 166 GLU A C 1
ATOM 1299 O O . GLU A 1 166 ? -21.799 4.929 25.611 1.00 87.00 166 GLU A O 1
ATOM 1304 N N . GLN A 1 167 ? -22.745 6.050 23.913 1.00 79.44 167 GLN A N 1
ATOM 1305 C CA . GLN A 1 167 ? -23.138 4.878 23.132 1.00 79.44 167 GLN A CA 1
ATOM 1306 C C . GLN A 1 167 ? -22.634 5.011 21.692 1.00 79.44 167 GLN A C 1
ATOM 1308 O O . GLN A 1 167 ? -22.625 6.097 21.115 1.00 79.44 167 GLN A O 1
ATOM 1313 N N . PHE A 1 168 ? -22.269 3.886 21.071 1.00 80.19 168 PHE A N 1
ATOM 1314 C CA . PHE A 1 168 ? -21.823 3.868 19.672 1.00 80.19 168 PHE A CA 1
ATOM 1315 C C . PHE A 1 168 ? -22.889 4.368 18.689 1.00 80.19 168 PHE A C 1
ATOM 1317 O O . PHE A 1 168 ? -22.535 4.928 17.656 1.00 80.19 168 PHE A O 1
ATOM 1324 N N . GLU A 1 169 ? -24.177 4.172 18.987 1.00 78.75 169 GLU A N 1
ATOM 1325 C CA . GLU A 1 169 ? -25.267 4.631 18.114 1.00 78.75 169 GLU A CA 1
ATOM 1326 C C . GLU A 1 169 ? -25.302 6.159 17.957 1.00 78.75 169 GLU A C 1
ATOM 1328 O O . GLU A 1 169 ? -25.640 6.648 16.880 1.00 78.75 169 GLU A O 1
ATOM 1333 N N . ASP A 1 170 ? -24.859 6.887 18.986 1.00 81.62 170 ASP A N 1
ATOM 1334 C CA . ASP A 1 170 ? -24.810 8.350 19.009 1.00 81.62 170 ASP A CA 1
ATOM 1335 C C . ASP A 1 170 ? -23.415 8.908 18.661 1.00 81.62 170 ASP A C 1
ATOM 1337 O O . ASP A 1 170 ? -23.278 10.094 18.360 1.00 81.62 170 ASP A O 1
ATOM 1341 N N . ASN A 1 171 ? -22.372 8.064 18.652 1.00 81.00 171 ASN A N 1
ATOM 1342 C CA . ASN A 1 171 ? -20.983 8.452 18.388 1.00 81.00 171 ASN A CA 1
ATOM 1343 C C . ASN A 1 171 ? -20.429 7.775 17.118 1.00 81.00 171 ASN A C 1
ATOM 1345 O O . ASN A 1 171 ? -19.667 6.804 17.149 1.00 81.00 171 ASN A O 1
ATOM 1349 N N . LEU A 1 172 ? -20.792 8.327 15.956 1.00 81.12 172 LEU A N 1
ATOM 1350 C CA . LEU A 1 172 ? -20.367 7.806 14.650 1.00 81.12 172 LEU A CA 1
ATOM 1351 C C . LEU A 1 172 ? -18.850 7.921 14.405 1.00 81.12 172 LEU A C 1
ATOM 1353 O O . LEU A 1 172 ? -18.293 7.158 13.607 1.00 81.12 172 LEU A O 1
ATOM 1357 N N . VAL A 1 173 ? -18.164 8.839 15.096 1.00 85.44 173 VAL A N 1
ATOM 1358 C CA . VAL A 1 173 ? -16.696 8.945 15.062 1.00 85.44 173 VAL A CA 1
ATOM 1359 C C . VAL A 1 173 ? -16.078 7.700 15.697 1.00 85.44 173 VAL A C 1
ATOM 1361 O O . VAL A 1 173 ? -15.243 7.050 15.065 1.00 85.44 173 VAL A O 1
ATOM 1364 N N . ALA A 1 174 ? -16.546 7.312 16.886 1.00 82.88 174 ALA A N 1
ATOM 1365 C CA . ALA A 1 174 ? -16.104 6.107 17.583 1.00 82.88 174 ALA A CA 1
ATOM 1366 C C . ALA A 1 174 ? -16.382 4.834 16.766 1.00 82.88 174 ALA A C 1
ATOM 1368 O O . ALA A 1 174 ? -15.509 3.972 16.650 1.00 82.88 174 ALA A O 1
ATOM 1369 N N . VAL A 1 175 ? -17.551 4.739 16.117 1.00 79.44 175 VAL A N 1
ATOM 1370 C CA . VAL A 1 175 ? -17.872 3.628 15.196 1.00 79.44 175 VAL A CA 1
ATOM 1371 C C . VAL A 1 175 ? -16.877 3.564 14.038 1.00 79.44 175 VAL A C 1
ATOM 1373 O O . VAL A 1 175 ? -16.364 2.492 13.715 1.00 79.44 175 VAL A O 1
ATOM 1376 N N . THR A 1 176 ? -16.568 4.71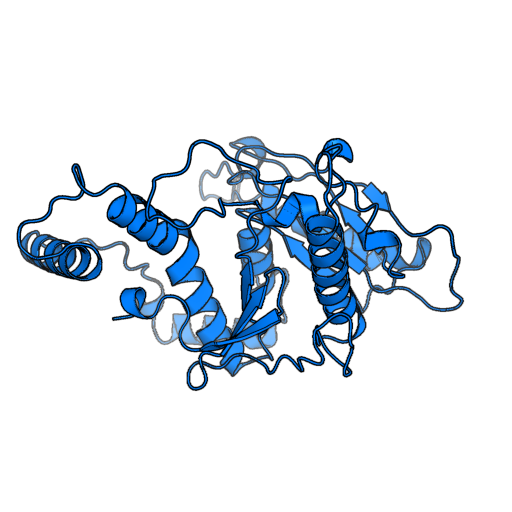0 13.428 1.00 79.00 176 THR A N 1
ATOM 1377 C CA . THR A 1 176 ? -15.626 4.791 12.303 1.00 79.00 176 THR A CA 1
ATOM 1378 C C . THR A 1 176 ? -14.221 4.365 12.721 1.00 79.00 176 THR A C 1
ATOM 1380 O O . THR A 1 176 ? -13.566 3.603 12.005 1.00 79.00 176 THR A O 1
ATOM 1383 N N . GLN A 1 177 ? -13.765 4.810 13.893 1.00 83.75 177 GLN A N 1
ATOM 1384 C CA . GLN A 1 177 ? -12.468 4.435 14.448 1.00 83.75 177 GLN A CA 1
ATOM 1385 C C . GLN A 1 177 ? -12.406 2.935 14.755 1.00 83.75 177 GLN A C 1
ATOM 1387 O O . GLN A 1 177 ? -11.514 2.259 14.246 1.00 83.75 177 GLN A O 1
ATOM 1392 N N . LEU A 1 178 ? -13.382 2.391 15.491 1.00 81.25 178 LEU A N 1
ATOM 1393 C CA . LEU A 1 178 ? -13.455 0.961 15.803 1.00 81.25 178 LEU A CA 1
ATOM 1394 C C . LEU A 1 178 ? -13.458 0.107 14.529 1.00 81.25 178 LEU A C 1
ATOM 1396 O O . LEU A 1 178 ? -12.725 -0.880 14.432 1.00 81.25 178 LEU A O 1
ATOM 1400 N N . TYR A 1 179 ? -14.246 0.494 13.526 1.00 78.25 179 TYR A N 1
ATOM 1401 C CA . TYR A 1 179 ? -14.306 -0.216 12.251 1.00 78.25 179 TYR A CA 1
ATOM 1402 C C . TYR A 1 179 ? -12.964 -0.164 11.501 1.00 78.25 179 TYR A C 1
ATOM 1404 O O . TYR A 1 179 ? -12.461 -1.197 11.068 1.00 78.25 179 TYR A O 1
ATOM 1412 N N . SER A 1 180 ? -12.332 1.010 11.406 1.00 81.94 180 SER A N 1
ATOM 1413 C CA . SER A 1 180 ? -11.011 1.185 10.774 1.00 81.94 180 SER A CA 1
ATOM 1414 C C . SER A 1 180 ? -9.923 0.352 11.462 1.00 81.94 180 SER A C 1
ATOM 1416 O O . SER A 1 180 ? -9.098 -0.301 10.813 1.00 81.94 180 SER A O 1
ATOM 1418 N N . ASP A 1 181 ? -9.934 0.346 12.791 1.00 82.75 181 ASP A N 1
ATOM 1419 C CA . ASP A 1 181 ? -8.916 -0.306 13.605 1.00 82.75 181 ASP A CA 1
ATOM 1420 C C . ASP A 1 181 ? -9.082 -1.832 13.600 1.00 82.75 181 ASP A C 1
ATOM 1422 O O . ASP A 1 181 ? -8.085 -2.552 13.526 1.00 82.75 181 ASP A O 1
ATOM 1426 N N . SER A 1 182 ? -10.327 -2.323 13.612 1.00 75.75 182 SER A N 1
ATOM 1427 C CA . SER A 1 182 ? -10.646 -3.757 13.556 1.00 75.75 182 SER A CA 1
ATOM 1428 C C . SER A 1 182 ? -10.398 -4.385 12.184 1.00 75.75 182 SER A C 1
ATOM 1430 O O . SER A 1 182 ? -9.903 -5.509 12.120 1.00 75.75 182 SER A O 1
ATOM 1432 N N . LEU A 1 183 ? -10.695 -3.679 11.087 1.00 75.12 183 LEU A N 1
ATOM 1433 C CA . LEU A 1 183 ? -10.478 -4.212 9.738 1.00 75.12 183 LEU A CA 1
ATOM 1434 C C . LEU A 1 183 ? -9.031 -4.117 9.264 1.00 75.12 183 LEU A C 1
ATOM 1436 O O . LEU A 1 183 ? -8.574 -5.000 8.540 1.00 75.12 183 LEU A O 1
ATOM 1440 N N . PHE A 1 184 ? -8.330 -3.038 9.619 1.00 83.75 184 PHE A N 1
ATOM 1441 C CA . PHE A 1 184 ? -7.016 -2.736 9.051 1.00 83.75 184 PHE A CA 1
ATOM 1442 C C . PHE A 1 184 ? -5.978 -2.416 10.121 1.00 83.75 184 PHE A C 1
ATOM 1444 O O . PHE A 1 184 ? -4.936 -3.068 10.165 1.00 83.75 184 PHE A O 1
ATOM 1451 N N . GLY A 1 185 ? -6.255 -1.423 10.976 1.00 87.31 185 GLY A N 1
ATOM 1452 C CA . GLY A 1 185 ? -5.250 -0.796 11.840 1.00 87.31 185 GLY A CA 1
ATOM 1453 C C . GLY A 1 185 ? -4.450 -1.795 12.673 1.00 87.31 185 GLY A C 1
ATOM 1454 O O . GLY A 1 185 ? -3.234 -1.882 12.518 1.00 87.31 185 GLY A O 1
ATOM 1455 N N . ARG A 1 186 ? -5.129 -2.604 13.493 1.00 86.31 186 ARG A N 1
ATOM 1456 C CA . ARG A 1 186 ? -4.468 -3.547 14.412 1.00 86.31 186 ARG A CA 1
ATOM 1457 C C . ARG A 1 186 ? -3.623 -4.589 13.677 1.00 86.31 186 ARG A C 1
ATOM 1459 O O . ARG A 1 186 ? -2.490 -4.851 14.067 1.00 86.31 186 ARG A O 1
ATOM 1466 N N . ALA A 1 187 ? -4.153 -5.161 12.594 1.00 84.94 187 ALA A N 1
ATOM 1467 C CA . ALA A 1 187 ? -3.448 -6.183 11.821 1.00 84.94 187 ALA A CA 1
ATOM 1468 C C . ALA A 1 187 ? -2.212 -5.618 11.103 1.00 84.94 187 ALA A C 1
ATOM 1470 O O . ALA A 1 187 ? -1.179 -6.282 11.060 1.00 84.94 187 ALA A O 1
ATOM 1471 N N . ILE A 1 188 ? -2.302 -4.394 10.567 1.00 92.00 188 ILE A N 1
ATOM 1472 C CA . ILE A 1 188 ? -1.179 -3.717 9.903 1.00 92.00 188 ILE A CA 1
ATOM 1473 C C . ILE A 1 188 ? -0.074 -3.400 10.909 1.00 92.00 188 ILE A C 1
ATOM 1475 O O . ILE A 1 188 ? 1.077 -3.742 10.649 1.00 92.00 188 ILE A O 1
ATOM 1479 N N . LEU A 1 189 ? -0.421 -2.787 12.047 1.00 92.31 189 LEU A N 1
ATOM 1480 C CA . LEU A 1 189 ? 0.547 -2.432 13.088 1.00 92.31 189 LEU A CA 1
ATOM 1481 C C . LEU A 1 189 ? 1.246 -3.681 13.620 1.00 92.31 189 LEU A C 1
ATOM 1483 O O . LEU A 1 189 ? 2.467 -3.775 13.550 1.00 92.31 189 LEU A O 1
ATOM 1487 N N . LYS A 1 190 ? 0.476 -4.711 13.998 1.00 90.44 190 LYS A N 1
ATOM 1488 C CA . LYS A 1 190 ? 1.067 -5.954 14.495 1.00 90.44 190 LYS A CA 1
ATOM 1489 C C . LYS A 1 190 ? 1.945 -6.646 13.452 1.00 90.44 190 LYS A C 1
ATOM 1491 O O . LYS A 1 190 ? 2.973 -7.222 13.801 1.00 90.44 190 LYS A O 1
ATOM 1496 N N . HIS A 1 191 ? 1.559 -6.614 12.175 1.00 90.25 191 HIS A N 1
ATOM 1497 C CA . HIS A 1 191 ? 2.392 -7.153 11.102 1.00 90.25 191 HIS A CA 1
ATOM 1498 C C . HIS A 1 191 ? 3.702 -6.372 10.946 1.00 90.25 191 HIS A C 1
ATOM 1500 O O . HIS A 1 191 ? 4.744 -6.998 10.761 1.00 90.25 191 HIS A O 1
ATOM 1506 N N . ALA A 1 192 ? 3.659 -5.039 11.033 1.00 93.69 192 ALA A N 1
ATOM 1507 C CA . ALA A 1 192 ? 4.840 -4.185 10.957 1.00 93.69 192 ALA A CA 1
ATOM 1508 C C . ALA A 1 192 ? 5.809 -4.455 12.117 1.00 93.69 192 ALA A C 1
ATOM 1510 O O . ALA A 1 192 ? 6.987 -4.697 11.849 1.00 93.69 192 ALA A O 1
ATOM 1511 N N . ASP A 1 193 ? 5.306 -4.528 13.354 1.00 93.56 193 ASP A N 1
ATOM 1512 C CA . ASP A 1 193 ? 6.104 -4.862 14.541 1.00 93.56 193 ASP A CA 1
ATOM 1513 C C . ASP A 1 193 ? 6.802 -6.216 14.349 1.00 93.56 193 ASP A C 1
ATOM 1515 O O . ASP A 1 193 ? 8.029 -6.314 14.396 1.00 93.56 193 ASP A O 1
ATOM 1519 N N . LEU A 1 194 ? 6.028 -7.262 14.027 1.00 91.69 194 LEU A N 1
ATOM 1520 C CA . LEU A 1 194 ? 6.548 -8.623 13.867 1.00 91.69 194 LEU A CA 1
ATOM 1521 C C . LEU A 1 194 ? 7.559 -8.741 12.720 1.00 91.69 194 LEU A C 1
ATOM 1523 O O . LEU A 1 194 ? 8.529 -9.488 12.840 1.00 91.69 194 LEU A O 1
ATOM 1527 N N . GLN A 1 195 ? 7.344 -8.039 11.603 1.00 91.25 195 GLN A N 1
ATOM 1528 C CA . GLN A 1 195 ? 8.274 -8.054 10.470 1.00 91.25 195 GLN A CA 1
ATOM 1529 C C . GLN A 1 195 ? 9.546 -7.248 10.734 1.00 91.25 195 GLN A C 1
ATOM 1531 O O . GLN A 1 195 ? 10.609 -7.623 10.235 1.00 91.25 195 GLN A O 1
ATOM 1536 N N . SER A 1 196 ? 9.466 -6.181 11.535 1.00 95.50 196 SER A N 1
ATOM 1537 C CA . SER A 1 196 ? 10.612 -5.309 11.823 1.00 95.50 196 SER A CA 1
ATOM 1538 C C . SER A 1 196 ? 11.775 -6.035 12.507 1.00 95.50 196 SER A C 1
ATOM 1540 O O . SER A 1 196 ? 12.932 -5.655 12.331 1.00 95.50 196 SER A O 1
ATOM 1542 N N . ALA A 1 197 ? 11.492 -7.143 13.199 1.00 93.38 197 ALA A N 1
ATOM 1543 C CA . ALA A 1 197 ? 12.505 -8.011 13.796 1.00 93.38 197 ALA A CA 1
ATOM 1544 C C . ALA A 1 197 ? 13.391 -8.738 12.761 1.00 93.38 197 ALA A C 1
ATOM 1546 O O . ALA A 1 197 ? 14.476 -9.210 13.103 1.00 93.38 197 ALA A O 1
ATOM 1547 N N . TYR A 1 198 ? 12.946 -8.850 11.504 1.00 92.12 198 TYR A N 1
ATOM 1548 C CA . TYR A 1 198 ? 13.612 -9.646 10.464 1.00 92.12 198 TYR A CA 1
ATOM 1549 C C . TYR A 1 198 ? 14.098 -8.819 9.274 1.00 92.12 198 TYR A C 1
ATOM 1551 O O . TYR A 1 198 ? 15.029 -9.229 8.577 1.00 92.12 198 TYR A O 1
ATOM 1559 N N . THR A 1 199 ? 13.464 -7.682 8.994 1.00 93.06 199 THR A N 1
ATOM 1560 C CA . THR A 1 199 ? 13.783 -6.856 7.828 1.00 93.06 199 THR A CA 1
ATOM 1561 C C . THR A 1 199 ? 13.410 -5.393 8.073 1.00 93.06 199 THR A C 1
ATOM 1563 O O . THR A 1 199 ? 12.491 -5.132 8.847 1.00 93.06 199 THR A O 1
ATOM 1566 N N . PRO A 1 200 ? 14.077 -4.416 7.428 1.00 97.12 200 PRO A N 1
ATOM 1567 C CA . PRO A 1 200 ? 13.649 -3.024 7.499 1.00 97.12 200 PRO A CA 1
ATOM 1568 C C . PRO A 1 200 ? 12.199 -2.848 7.029 1.00 97.12 200 PRO A C 1
ATOM 1570 O O . PRO A 1 200 ? 11.861 -3.155 5.885 1.00 97.12 200 PRO A O 1
ATOM 1573 N N . VAL A 1 201 ? 11.351 -2.314 7.908 1.00 97.75 201 VAL A N 1
ATOM 1574 C CA . VAL A 1 201 ? 9.944 -2.008 7.624 1.00 97.75 201 VAL A CA 1
ATOM 1575 C C . VAL A 1 201 ? 9.757 -0.497 7.550 1.00 97.75 201 VAL A C 1
ATOM 1577 O O . VAL A 1 201 ? 10.257 0.237 8.393 1.00 97.75 201 VAL A O 1
ATOM 1580 N N . TYR A 1 202 ? 9.009 -0.019 6.557 1.00 98.31 202 TYR A N 1
ATOM 1581 C CA . TYR A 1 202 ? 8.663 1.394 6.402 1.00 98.31 202 TYR A CA 1
ATOM 1582 C C . TYR A 1 202 ? 7.146 1.552 6.512 1.00 98.31 202 TYR A C 1
ATOM 1584 O O . TYR A 1 202 ? 6.412 1.240 5.575 1.00 98.31 202 TYR A O 1
ATOM 1592 N N . LEU A 1 203 ? 6.671 2.009 7.672 1.00 97.56 203 LEU A N 1
ATOM 1593 C CA . LEU A 1 203 ? 5.246 2.183 7.966 1.00 97.56 203 LEU A CA 1
ATOM 1594 C C . LEU A 1 203 ? 4.787 3.606 7.622 1.00 97.56 203 LEU A C 1
ATOM 1596 O O . LEU A 1 203 ? 5.455 4.561 8.011 1.00 97.56 203 LEU A O 1
ATOM 1600 N N . TYR A 1 204 ? 3.667 3.772 6.911 1.00 97.69 204 TYR A N 1
ATOM 1601 C CA . TYR A 1 204 ? 3.107 5.096 6.613 1.00 97.69 204 TYR A CA 1
ATOM 1602 C C . TYR A 1 204 ? 1.619 5.207 6.937 1.00 97.69 204 TYR A C 1
ATOM 1604 O O . TYR A 1 204 ? 0.885 4.221 6.913 1.00 97.69 204 TYR A O 1
ATOM 1612 N N . GLN A 1 205 ? 1.178 6.443 7.164 1.00 96.94 205 GLN A N 1
ATOM 1613 C CA . GLN A 1 205 ? -0.223 6.848 7.150 1.00 96.94 205 GLN A CA 1
ATOM 1614 C C . GLN A 1 205 ? -0.426 7.830 5.995 1.00 96.94 205 GLN A C 1
ATOM 1616 O O . GLN A 1 205 ? 0.256 8.848 5.911 1.00 96.94 205 GLN A O 1
ATOM 1621 N N . PHE A 1 206 ? -1.365 7.543 5.097 1.00 97.19 206 PHE A N 1
ATOM 1622 C CA . PHE A 1 206 ? -1.797 8.515 4.096 1.00 97.19 206 PHE A CA 1
ATOM 1623 C C . PHE A 1 206 ? -2.938 9.346 4.689 1.00 97.19 206 PHE A C 1
ATOM 1625 O O . PHE A 1 206 ? -4.017 8.811 4.928 1.00 97.19 206 PHE A O 1
ATOM 1632 N N . SER A 1 207 ? -2.695 10.630 4.962 1.00 95.62 207 SER A N 1
ATOM 1633 C CA . SER A 1 207 ? -3.661 11.527 5.623 1.00 95.62 207 SER A CA 1
ATOM 1634 C C . SER A 1 207 ? -4.089 12.714 4.754 1.00 95.62 207 SER A 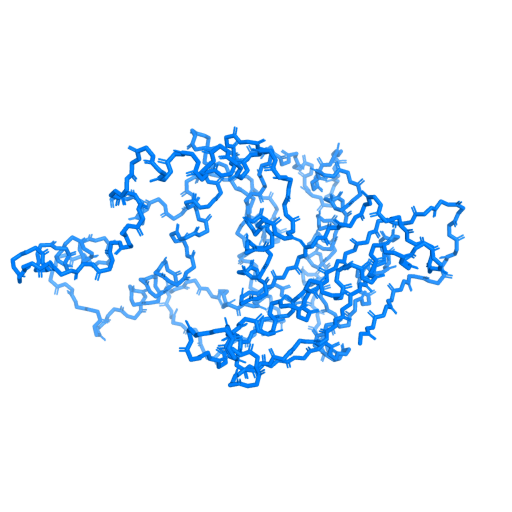C 1
ATOM 1636 O O . SER A 1 207 ? -4.917 13.527 5.168 1.00 95.62 207 SER A O 1
ATOM 1638 N N . TYR A 1 208 ? -3.560 12.814 3.532 1.00 96.00 208 TYR A N 1
ATOM 1639 C CA . TYR A 1 208 ? -3.910 13.881 2.603 1.00 96.00 208 TYR A CA 1
ATOM 1640 C C . TYR A 1 208 ? -5.352 13.757 2.085 1.00 96.00 208 TYR A C 1
ATOM 1642 O O . TYR A 1 208 ? -5.711 12.790 1.407 1.00 96.00 208 TYR A O 1
ATOM 1650 N N . TYR A 1 209 ? -6.161 14.786 2.343 1.00 92.94 209 TYR A N 1
ATOM 1651 C CA . TYR A 1 209 ? -7.524 14.913 1.832 1.00 92.94 209 TYR A CA 1
ATOM 1652 C C . TYR A 1 209 ? -7.597 15.980 0.734 1.00 92.94 209 TYR A C 1
ATOM 1654 O O . TYR A 1 209 ? -7.849 17.154 0.999 1.00 92.94 209 TYR A O 1
ATOM 1662 N N . GLY A 1 210 ? -7.340 15.557 -0.502 1.00 92.44 210 GLY A N 1
ATOM 1663 C CA . GLY A 1 210 ? -7.312 16.429 -1.676 1.00 92.44 210 GLY A CA 1
ATOM 1664 C C . GLY A 1 210 ? -8.547 16.346 -2.575 1.00 92.44 210 GLY A C 1
ATOM 1665 O O . GLY A 1 210 ? -9.531 15.654 -2.291 1.00 92.44 210 GLY A O 1
ATOM 1666 N N . ALA A 1 211 ? -8.479 16.997 -3.739 1.00 92.00 211 ALA A N 1
ATOM 1667 C CA . ALA A 1 211 ? -9.588 17.027 -4.700 1.00 92.00 211 ALA A CA 1
ATOM 1668 C C . ALA A 1 211 ? -9.866 15.659 -5.355 1.00 92.00 211 ALA A C 1
ATOM 1670 O O . ALA A 1 211 ? -10.889 15.479 -6.016 1.00 92.00 211 ALA A O 1
ATOM 1671 N N . ARG A 1 212 ? -8.965 14.683 -5.179 1.00 90.25 212 ARG A N 1
ATOM 1672 C CA . ARG A 1 212 ? -9.111 13.314 -5.696 1.00 90.25 212 ARG A CA 1
ATOM 1673 C C . ARG A 1 212 ? -9.693 12.314 -4.690 1.00 90.25 212 ARG A C 1
ATOM 1675 O O . ARG A 1 212 ? -9.696 11.125 -5.011 1.00 90.25 212 ARG A O 1
ATOM 1682 N N . HIS A 1 213 ? -10.194 12.756 -3.533 1.00 83.88 213 HIS A N 1
ATOM 1683 C CA . HIS A 1 213 ? -10.821 11.896 -2.516 1.00 83.88 213 HIS A CA 1
ATOM 1684 C C . HIS A 1 213 ? -11.856 10.922 -3.108 1.00 83.88 213 HIS A C 1
ATOM 1686 O O . HIS A 1 213 ? -12.547 11.218 -4.086 1.00 83.88 213 HIS A O 1
ATOM 1692 N N . VAL A 1 214 ? -11.951 9.717 -2.546 1.00 81.00 214 VAL A N 1
ATOM 1693 C CA . VAL A 1 214 ? -12.754 8.624 -3.127 1.00 81.00 214 VAL A CA 1
ATOM 1694 C C . VAL A 1 214 ? -14.145 8.474 -2.511 1.00 81.00 214 VAL A C 1
ATOM 1696 O O . VAL A 1 214 ? -14.951 7.734 -3.071 1.00 81.00 214 VAL A O 1
ATOM 1699 N N . MET A 1 215 ? -14.448 9.184 -1.419 1.00 73.88 215 MET A N 1
ATOM 1700 C CA . MET A 1 215 ? -15.712 9.054 -0.693 1.00 73.88 215 MET A CA 1
ATOM 1701 C C . MET A 1 215 ? -16.192 10.391 -0.114 1.00 73.88 215 MET A C 1
ATOM 1703 O O . MET A 1 215 ? -15.386 11.148 0.412 1.00 73.88 215 MET A O 1
ATOM 1707 N N . GLU A 1 216 ? -17.504 10.621 -0.203 1.00 65.75 216 GLU A N 1
ATOM 1708 C CA . GLU A 1 216 ? -18.302 11.687 0.427 1.00 65.75 216 GLU A CA 1
ATOM 1709 C C . GLU A 1 216 ? -19.711 11.102 0.708 1.00 65.75 216 GLU A C 1
ATOM 1711 O O . GLU A 1 216 ? -20.169 10.276 -0.095 1.00 65.75 216 GLU A O 1
ATOM 1716 N N . PRO A 1 217 ? -20.437 11.506 1.771 1.00 62.53 217 PRO A N 1
ATOM 1717 C CA . PRO A 1 217 ? -20.036 12.426 2.840 1.00 62.53 217 PRO A CA 1
ATOM 1718 C C . PRO A 1 217 ? -19.123 11.764 3.887 1.00 62.53 217 PRO A C 1
ATOM 1720 O O . PRO A 1 217 ? -19.136 10.543 4.047 1.00 62.53 217 PRO A O 1
ATOM 1723 N N . PHE A 1 218 ? -18.359 12.570 4.628 1.00 72.12 218 PHE A N 1
ATOM 1724 C CA . PHE A 1 218 ? -17.619 12.129 5.818 1.00 72.12 218 PHE A CA 1
ATOM 1725 C C . PHE A 1 218 ? -18.380 12.457 7.110 1.00 72.12 218 PHE A C 1
ATOM 1727 O O . PHE A 1 218 ? -19.260 13.318 7.141 1.00 72.12 218 PHE A O 1
ATOM 1734 N N . ILE A 1 219 ? -18.029 11.759 8.188 1.00 74.50 219 ILE A N 1
ATOM 1735 C CA . ILE A 1 219 ? -18.542 12.040 9.531 1.00 74.50 219 ILE A CA 1
ATOM 1736 C C . ILE A 1 219 ? -17.698 13.170 10.125 1.00 74.50 219 ILE A C 1
ATOM 1738 O O . ILE A 1 219 ? -16.474 13.053 10.194 1.00 74.50 219 ILE A O 1
ATOM 1742 N N . ASP A 1 220 ? -18.333 14.276 10.517 1.00 76.50 220 ASP A N 1
ATOM 1743 C CA . ASP A 1 220 ? -17.624 15.401 11.132 1.00 76.50 220 ASP A CA 1
ATOM 1744 C C . ASP A 1 220 ? -16.950 14.965 12.442 1.00 76.50 220 ASP A C 1
ATOM 1746 O O . ASP A 1 220 ? -17.507 14.183 13.210 1.00 76.50 220 ASP A O 1
ATOM 1750 N N . GLY A 1 221 ? -15.712 15.409 12.657 1.00 78.44 221 GLY A N 1
ATOM 1751 C CA . GLY A 1 221 ? -14.850 14.917 13.739 1.00 78.44 221 GLY A CA 1
ATOM 1752 C C . GLY A 1 221 ? -14.132 13.583 13.468 1.00 78.44 221 GLY A C 1
ATOM 1753 O O . GLY A 1 221 ? -13.209 13.248 14.210 1.00 78.44 221 GLY A O 1
ATOM 1754 N N . ALA A 1 222 ? -14.472 12.842 12.404 1.00 77.38 222 ALA A N 1
ATOM 1755 C CA . ALA A 1 222 ? -13.717 11.660 11.977 1.00 77.38 222 ALA A CA 1
ATOM 1756 C C . ALA A 1 222 ? -12.599 12.010 10.975 1.00 77.38 222 ALA A C 1
ATOM 1758 O O . ALA A 1 222 ? -12.605 13.054 10.317 1.00 77.38 222 ALA A O 1
ATOM 1759 N N . GLU A 1 223 ? -11.630 11.101 10.827 1.00 82.25 223 GLU A N 1
ATOM 1760 C CA . GLU A 1 223 ? -10.623 11.184 9.765 1.00 82.25 223 GLU A CA 1
ATOM 1761 C C . GLU A 1 223 ? -11.304 11.140 8.385 1.00 82.25 223 GLU A C 1
ATOM 1763 O O . GLU A 1 223 ? -12.168 10.303 8.124 1.00 82.25 223 GLU A O 1
ATOM 1768 N N . LYS A 1 224 ? -10.908 12.045 7.481 1.00 85.75 224 LYS A N 1
ATOM 1769 C CA . LYS A 1 224 ? -11.580 12.231 6.178 1.00 85.75 224 LYS A CA 1
ATOM 1770 C C . LYS A 1 224 ? -11.095 11.281 5.085 1.00 85.75 224 LYS A C 1
ATOM 1772 O O . LYS A 1 224 ? -11.734 11.138 4.046 1.00 85.75 224 LYS A O 1
ATOM 1777 N N . VAL A 1 225 ? -9.931 10.670 5.279 1.00 91.00 225 VAL A N 1
ATOM 1778 C CA . VAL A 1 225 ? -9.296 9.836 4.260 1.00 91.00 225 VAL A CA 1
ATOM 1779 C C . VAL A 1 225 ? -9.881 8.432 4.318 1.00 91.00 225 VAL A C 1
ATOM 1781 O O . VAL A 1 225 ? -9.589 7.648 5.216 1.00 91.00 225 VAL A O 1
ATOM 1784 N N . ALA A 1 226 ? -10.718 8.116 3.335 1.00 89.00 226 ALA A N 1
ATOM 1785 C CA . ALA A 1 226 ? -11.337 6.807 3.210 1.00 89.00 226 ALA A CA 1
ATOM 1786 C C . ALA A 1 226 ? -10.346 5.738 2.724 1.00 89.00 226 ALA A C 1
ATOM 1788 O O . ALA A 1 226 ? -9.311 6.038 2.119 1.00 89.00 226 ALA A O 1
ATOM 1789 N N . HIS A 1 227 ? -10.723 4.475 2.910 1.00 90.69 227 HIS A N 1
ATOM 1790 C CA . HIS A 1 227 ? -10.043 3.331 2.304 1.00 90.69 227 HIS A CA 1
ATOM 1791 C C . HIS A 1 227 ? -9.859 3.528 0.785 1.00 90.69 227 HIS A C 1
ATOM 1793 O O . HIS A 1 227 ? -10.754 4.046 0.117 1.00 90.69 227 HIS A O 1
ATOM 1799 N N . SER A 1 228 ? -8.694 3.145 0.252 1.00 92.44 228 SER A N 1
ATOM 1800 C CA . SER A 1 228 ? -8.293 3.326 -1.159 1.00 92.44 228 SER A CA 1
ATOM 1801 C C . SER A 1 228 ? -8.061 4.778 -1.633 1.00 92.44 228 SER A C 1
ATOM 1803 O O . SER A 1 228 ? -7.901 5.007 -2.837 1.00 92.44 228 SER A O 1
ATOM 1805 N N . SER A 1 229 ? -8.034 5.773 -0.735 1.00 93.81 229 SER A N 1
ATOM 1806 C CA . SER A 1 229 ? -7.840 7.193 -1.105 1.00 93.81 229 SER A CA 1
ATOM 1807 C C . SER A 1 229 ? -6.447 7.538 -1.637 1.00 93.81 229 SER A C 1
ATOM 1809 O O . SER A 1 229 ? -6.276 8.603 -2.224 1.00 93.81 229 SER A O 1
ATOM 1811 N N . ASP A 1 230 ? -5.458 6.670 -1.447 1.00 95.50 230 ASP A N 1
ATOM 1812 C CA . ASP A 1 230 ? -4.091 6.821 -1.949 1.00 95.50 230 ASP A CA 1
ATOM 1813 C C . ASP A 1 230 ? -3.945 6.371 -3.417 1.00 95.50 230 ASP A C 1
ATOM 1815 O O . ASP A 1 230 ? -3.098 6.887 -4.154 1.00 95.50 230 ASP A O 1
ATOM 1819 N N . LEU A 1 231 ? -4.819 5.480 -3.900 1.00 96.38 231 LEU A N 1
ATOM 1820 C CA . LEU A 1 231 ? -4.781 4.959 -5.272 1.00 96.38 231 LEU A CA 1
ATOM 1821 C C . LEU A 1 231 ? -4.822 6.032 -6.373 1.00 96.38 231 LEU A C 1
ATOM 1823 O O . LEU A 1 231 ? -4.035 5.907 -7.313 1.00 96.38 231 LEU A O 1
ATOM 1827 N N . PRO A 1 232 ? -5.646 7.099 -6.302 1.00 95.88 232 PRO A N 1
ATOM 1828 C CA . PRO A 1 232 ? -5.657 8.165 -7.309 1.00 95.88 232 PRO A CA 1
ATOM 1829 C C . PRO A 1 232 ? -4.362 8.992 -7.365 1.00 95.88 232 PRO A C 1
ATOM 1831 O O . PRO A 1 232 ? -4.205 9.820 -8.266 1.00 95.88 232 PRO A O 1
ATOM 1834 N N . TYR A 1 233 ? -3.466 8.829 -6.388 1.00 97.25 233 TYR A N 1
ATOM 1835 C CA . TYR A 1 233 ? -2.151 9.473 -6.335 1.00 97.25 233 TYR A CA 1
ATOM 1836 C C . TYR A 1 233 ? -1.031 8.534 -6.797 1.00 97.25 233 TYR A C 1
ATOM 1838 O O . TYR A 1 233 ? 0.053 9.002 -7.128 1.00 97.25 233 TYR A O 1
ATOM 1846 N N . LEU A 1 234 ? -1.293 7.226 -6.875 1.00 96.94 234 LEU A N 1
ATOM 1847 C CA . LEU A 1 234 ? -0.357 6.225 -7.391 1.00 96.94 234 LEU A CA 1
ATOM 1848 C C . LEU A 1 234 ? -0.671 5.819 -8.842 1.00 96.94 234 LEU A C 1
ATOM 1850 O O . LEU A 1 234 ? 0.236 5.580 -9.640 1.00 96.94 234 LEU A O 1
ATOM 1854 N N . PHE A 1 235 ? -1.956 5.790 -9.203 1.00 97.06 235 PHE A N 1
ATOM 1855 C CA . PHE A 1 235 ? -2.466 5.428 -10.523 1.00 97.06 235 PHE A CA 1
ATOM 1856 C C . PHE A 1 235 ? -3.269 6.566 -11.152 1.00 97.06 235 PHE A C 1
ATOM 1858 O O . PHE A 1 235 ? -3.945 7.338 -10.474 1.00 97.06 235 PHE A O 1
ATOM 1865 N N . TYR A 1 236 ? -3.232 6.642 -12.482 1.00 94.00 236 TYR A N 1
ATOM 1866 C CA . TYR A 1 236 ? -3.943 7.673 -13.226 1.00 94.00 236 TYR A CA 1
ATOM 1867 C C . TYR A 1 236 ? -5.447 7.425 -13.240 1.00 94.00 236 TYR A C 1
ATOM 1869 O O . TYR A 1 236 ? -5.930 6.506 -13.910 1.00 94.00 236 TYR A O 1
ATOM 1877 N N . TRP A 1 237 ? -6.185 8.291 -12.547 1.00 91.25 237 TRP A N 1
ATOM 1878 C CA . TRP A 1 237 ? -7.639 8.402 -12.641 1.00 91.25 237 TRP A CA 1
ATOM 1879 C C . TRP A 1 237 ? -7.990 9.746 -13.288 1.00 91.25 237 TRP A C 1
ATOM 1881 O O . TRP A 1 237 ? -7.379 10.758 -12.940 1.00 91.25 237 TRP A O 1
ATOM 1891 N N . PRO A 1 238 ? -8.968 9.802 -14.211 1.00 86.75 238 PRO A N 1
ATOM 1892 C CA . PRO A 1 238 ? -9.324 11.026 -14.929 1.00 86.75 238 PRO A CA 1
ATOM 1893 C C . PRO A 1 238 ? -10.125 11.991 -14.033 1.00 86.75 238 PRO A C 1
ATOM 1895 O O . PRO A 1 238 ? -11.307 12.236 -14.260 1.00 86.75 238 PRO A O 1
ATOM 1898 N N . ARG A 1 239 ? -9.485 12.516 -12.983 1.00 85.38 239 ARG A N 1
ATOM 1899 C CA . ARG A 1 239 ? -10.030 13.487 -12.026 1.00 85.38 239 ARG A CA 1
ATOM 1900 C C . ARG A 1 239 ? -9.224 14.781 -12.082 1.00 85.38 239 ARG A C 1
ATOM 1902 O O . ARG A 1 239 ? -8.027 14.764 -12.372 1.00 85.38 239 ARG A O 1
ATOM 1909 N N . SER A 1 240 ? -9.879 15.904 -11.798 1.00 86.81 240 SER A N 1
ATOM 1910 C CA . SER A 1 240 ? -9.194 17.186 -11.626 1.00 86.81 240 SER A CA 1
ATOM 1911 C C . SER A 1 240 ? -8.173 17.104 -10.492 1.00 86.81 240 SER A C 1
ATOM 1913 O O . SER A 1 240 ? -8.360 16.359 -9.531 1.00 86.81 240 SER A O 1
ATOM 1915 N N . ALA A 1 241 ? -7.100 17.877 -10.609 1.00 91.19 241 ALA A N 1
ATOM 1916 C CA . ALA A 1 241 ? -6.040 17.942 -9.616 1.00 91.19 241 ALA A CA 1
ATOM 1917 C C . ALA A 1 241 ? -5.662 19.398 -9.363 1.00 91.19 241 ALA A C 1
ATOM 1919 O O . ALA A 1 241 ? -5.573 20.192 -10.302 1.00 91.19 241 ALA A O 1
ATOM 1920 N N . GLN A 1 242 ? -5.442 19.725 -8.101 1.00 95.06 242 GLN A N 1
ATOM 1921 C CA . GLN A 1 242 ? -4.875 20.980 -7.637 1.00 95.06 242 GLN A CA 1
ATOM 1922 C C . GLN A 1 242 ? -3.358 20.841 -7.453 1.00 95.06 242 GLN A C 1
ATOM 1924 O O . GLN A 1 242 ? -2.795 19.753 -7.577 1.00 95.06 242 GLN A O 1
ATOM 1929 N N . ALA A 1 243 ? -2.677 21.952 -7.165 1.00 96.44 243 ALA A N 1
ATOM 1930 C CA . ALA A 1 243 ? -1.224 21.962 -6.998 1.00 96.44 243 ALA A CA 1
ATOM 1931 C C . ALA A 1 243 ? -0.753 21.003 -5.888 1.00 96.44 243 ALA A C 1
ATOM 1933 O O . ALA A 1 243 ? 0.213 20.266 -6.082 1.00 96.44 243 ALA A O 1
ATOM 1934 N N . GLU A 1 244 ? -1.468 20.965 -4.763 1.00 97.44 244 GLU A N 1
ATOM 1935 C CA . GLU A 1 244 ? -1.179 20.061 -3.645 1.00 97.44 244 GLU A CA 1
ATOM 1936 C C . GLU A 1 244 ? -1.404 18.590 -4.020 1.00 97.44 244 GLU A C 1
ATOM 1938 O O . GLU A 1 244 ? -0.582 17.742 -3.677 1.00 97.44 244 GLU A O 1
ATOM 1943 N N . ASP A 1 245 ? -2.426 18.286 -4.832 1.00 97.56 245 ASP A N 1
ATOM 1944 C CA . ASP A 1 245 ? -2.658 16.923 -5.321 1.00 97.56 245 ASP A CA 1
ATOM 1945 C C . ASP A 1 245 ? -1.484 16.428 -6.173 1.00 97.56 245 ASP A C 1
ATOM 1947 O O . ASP A 1 245 ? -1.066 15.277 -6.057 1.00 97.56 245 ASP A O 1
ATOM 1951 N N . LEU A 1 246 ? -0.937 17.300 -7.027 1.00 96.88 246 LEU A N 1
ATOM 1952 C CA . LEU A 1 246 ? 0.224 16.983 -7.859 1.00 96.88 246 LEU A CA 1
ATOM 1953 C C . LEU A 1 246 ? 1.494 16.814 -7.018 1.00 96.88 246 LEU A C 1
ATOM 1955 O O . LEU A 1 246 ? 2.294 15.920 -7.295 1.00 96.88 246 LEU A O 1
ATOM 1959 N N . LEU A 1 247 ? 1.674 17.634 -5.979 1.00 97.69 247 LEU A N 1
ATOM 1960 C CA . LEU A 1 247 ? 2.788 17.497 -5.041 1.00 97.69 247 LEU A CA 1
ATOM 1961 C C . LEU A 1 247 ? 2.740 16.142 -4.323 1.00 97.69 247 LEU A C 1
ATOM 1963 O O . LEU A 1 247 ? 3.734 15.414 -4.319 1.00 97.69 247 LEU A O 1
ATOM 1967 N N . VAL A 1 248 ? 1.587 15.787 -3.753 1.00 98.00 248 VAL A N 1
ATOM 1968 C CA . VAL A 1 248 ? 1.400 14.522 -3.029 1.00 98.00 248 VAL A CA 1
ATOM 1969 C C . VAL A 1 248 ? 1.514 13.322 -3.972 1.00 98.00 248 VAL A C 1
ATOM 1971 O O . VAL A 1 248 ? 2.175 12.346 -3.623 1.00 98.00 248 VAL A O 1
ATOM 1974 N N . GLN A 1 249 ? 0.979 13.415 -5.195 1.00 97.88 249 GLN A N 1
ATOM 1975 C CA . GLN A 1 249 ? 1.166 12.405 -6.244 1.00 97.88 249 GLN A CA 1
ATOM 1976 C C . GLN A 1 249 ? 2.654 12.167 -6.531 1.00 97.88 249 GLN A C 1
ATOM 1978 O O . GLN A 1 249 ? 3.119 11.029 -6.485 1.00 97.88 249 GLN A O 1
ATOM 1983 N N . ASN A 1 250 ? 3.417 13.234 -6.784 1.00 97.75 250 ASN A N 1
ATOM 1984 C CA . ASN A 1 250 ? 4.845 13.126 -7.084 1.00 97.75 250 ASN A CA 1
ATOM 1985 C C . ASN A 1 250 ? 5.621 12.511 -5.914 1.00 97.75 250 ASN A C 1
ATOM 1987 O O . ASN A 1 250 ? 6.490 11.669 -6.132 1.00 97.75 250 ASN A O 1
ATOM 1991 N N . ARG A 1 251 ? 5.284 12.879 -4.673 1.00 98.06 251 ARG A N 1
ATOM 1992 C CA . ARG A 1 251 ? 5.887 12.288 -3.472 1.00 98.06 251 ARG A CA 1
ATOM 1993 C C . ARG A 1 251 ? 5.589 10.802 -3.357 1.00 98.06 251 ARG A C 1
ATOM 1995 O O . ARG A 1 251 ? 6.522 10.019 -3.223 1.00 98.06 251 ARG A O 1
ATOM 2002 N N . LEU A 1 252 ? 4.319 10.411 -3.438 1.00 98.38 252 LEU A N 1
ATOM 2003 C CA . LEU A 1 252 ? 3.906 9.022 -3.257 1.00 98.38 252 LEU A CA 1
ATOM 2004 C C . LEU A 1 252 ? 4.511 8.113 -4.336 1.00 98.38 252 LEU A C 1
ATOM 2006 O O . LEU A 1 252 ? 5.077 7.067 -4.020 1.00 98.38 252 LEU A O 1
ATOM 2010 N N . VAL A 1 253 ? 4.466 8.544 -5.600 1.00 98.50 253 VAL A N 1
ATOM 2011 C CA . VAL A 1 253 ? 5.092 7.837 -6.727 1.00 98.50 253 VAL A CA 1
ATOM 2012 C C . VAL A 1 253 ? 6.599 7.705 -6.519 1.00 98.50 253 VAL A C 1
ATOM 2014 O O . VAL A 1 253 ? 7.159 6.624 -6.726 1.00 98.50 253 VAL A O 1
ATOM 2017 N N . LYS A 1 254 ? 7.271 8.767 -6.061 1.00 98.31 254 LYS A N 1
ATOM 2018 C CA . LYS A 1 254 ? 8.713 8.726 -5.817 1.00 98.31 254 LYS A CA 1
ATOM 2019 C C . LYS A 1 254 ? 9.082 7.811 -4.651 1.00 98.31 254 LYS A C 1
ATOM 2021 O O . LYS A 1 254 ? 10.023 7.042 -4.790 1.00 98.31 254 LYS A O 1
ATOM 2026 N N . LEU A 1 255 ? 8.332 7.832 -3.548 1.00 98.56 255 LEU A N 1
ATOM 2027 C CA . LEU A 1 255 ? 8.553 6.948 -2.396 1.00 98.56 255 LEU A CA 1
ATOM 2028 C C . LEU A 1 255 ? 8.467 5.469 -2.805 1.00 98.56 255 LEU A C 1
ATOM 2030 O O . LEU A 1 255 ? 9.396 4.702 -2.549 1.00 98.56 255 LEU A O 1
ATOM 2034 N N . TRP A 1 256 ? 7.401 5.079 -3.512 1.00 98.56 256 TRP A N 1
ATOM 2035 C CA . TRP A 1 256 ? 7.214 3.699 -3.978 1.00 98.56 256 TRP A CA 1
ATOM 2036 C C . TRP A 1 256 ? 8.281 3.259 -4.985 1.00 98.56 256 TRP A C 1
ATOM 2038 O O . TRP A 1 256 ? 8.783 2.136 -4.925 1.00 98.56 256 TRP A O 1
ATOM 2048 N N . THR A 1 257 ? 8.651 4.136 -5.917 1.00 98.25 257 THR A N 1
ATOM 2049 C CA . THR A 1 257 ? 9.636 3.800 -6.955 1.00 98.25 257 THR A CA 1
ATOM 2050 C C . THR A 1 257 ? 11.064 3.802 -6.418 1.00 98.25 257 THR A C 1
ATOM 2052 O O . THR A 1 257 ? 11.856 2.956 -6.828 1.00 98.25 257 THR A O 1
ATOM 2055 N N . ASN A 1 258 ? 11.390 4.669 -5.456 1.00 98.50 258 ASN A N 1
ATOM 2056 C CA . ASN A 1 258 ? 12.642 4.604 -4.706 1.00 98.50 258 ASN A CA 1
ATOM 2057 C C . ASN A 1 258 ? 12.739 3.301 -3.913 1.00 98.50 258 ASN A C 1
ATOM 2059 O O . ASN A 1 258 ? 13.759 2.622 -4.001 1.00 98.50 258 ASN A O 1
ATOM 2063 N N . PHE A 1 259 ? 11.674 2.895 -3.217 1.00 98.50 259 PHE A N 1
ATOM 2064 C CA . PHE A 1 259 ? 11.663 1.611 -2.519 1.00 98.50 259 PHE A CA 1
ATOM 2065 C C . PHE A 1 259 ? 11.922 0.441 -3.480 1.00 98.50 259 PHE A C 1
ATOM 2067 O O . PHE A 1 259 ? 12.785 -0.388 -3.215 1.00 98.50 259 PHE A O 1
ATOM 2074 N N . ALA A 1 260 ? 11.282 0.420 -4.653 1.00 97.44 260 ALA A N 1
ATOM 2075 C CA . ALA A 1 260 ? 11.539 -0.618 -5.655 1.00 97.44 260 ALA A CA 1
ATOM 2076 C C . ALA A 1 260 ? 12.978 -0.605 -6.213 1.00 97.44 260 ALA A C 1
ATOM 2078 O O . ALA A 1 260 ? 13.523 -1.647 -6.574 1.00 97.44 260 ALA A O 1
ATOM 2079 N N . LYS A 1 261 ? 13.612 0.570 -6.300 1.00 96.50 261 LYS A N 1
ATOM 2080 C CA . LYS A 1 261 ? 14.985 0.728 -6.809 1.00 96.50 261 LYS A CA 1
ATOM 2081 C C . LYS A 1 261 ? 16.053 0.385 -5.770 1.00 96.50 261 LYS A C 1
ATOM 2083 O O . LYS A 1 261 ? 17.079 -0.202 -6.131 1.00 96.50 261 LYS A O 1
ATOM 2088 N N . TYR A 1 262 ? 15.824 0.785 -4.521 1.00 96.88 262 TYR A N 1
ATOM 2089 C CA . TYR A 1 262 ? 16.855 0.914 -3.487 1.00 96.88 262 TYR A CA 1
ATOM 2090 C C . TYR A 1 262 ? 16.528 0.181 -2.183 1.00 96.88 262 TYR A C 1
ATOM 2092 O O . TYR A 1 262 ? 17.366 0.170 -1.289 1.00 96.88 262 TYR A O 1
ATOM 2100 N N . LEU A 1 263 ? 15.326 -0.392 -2.051 1.00 96.75 263 LEU A N 1
ATOM 2101 C CA . LEU A 1 263 ? 14.778 -0.930 -0.795 1.00 96.75 263 LEU A CA 1
ATOM 2102 C C . LEU A 1 263 ? 14.728 0.108 0.344 1.00 96.75 263 LEU A C 1
ATOM 2104 O O . LEU A 1 263 ? 14.643 -0.240 1.516 1.00 96.75 263 LEU A O 1
ATOM 2108 N N . ASN A 1 264 ? 14.760 1.392 -0.020 1.00 97.81 264 ASN A N 1
ATOM 2109 C CA . ASN A 1 264 ? 14.671 2.541 0.870 1.00 97.81 264 ASN A CA 1
ATOM 2110 C C . ASN A 1 264 ? 13.851 3.640 0.158 1.00 97.81 264 ASN A C 1
ATOM 2112 O O . ASN A 1 264 ? 14.238 4.045 -0.944 1.00 97.81 264 ASN A O 1
ATOM 2116 N N . PRO A 1 265 ? 12.726 4.120 0.727 1.00 98.06 265 PRO A N 1
ATOM 2117 C CA . PRO A 1 265 ? 11.889 5.146 0.094 1.00 98.06 265 PRO A CA 1
ATOM 2118 C C . PRO A 1 265 ? 12.563 6.526 -0.014 1.00 98.06 265 PRO A C 1
ATOM 2120 O O . PRO A 1 265 ? 12.281 7.288 -0.944 1.00 98.06 265 PRO A O 1
ATOM 2123 N N . THR A 1 266 ? 13.478 6.846 0.903 1.00 97.69 266 THR A N 1
ATOM 2124 C CA . THR A 1 266 ? 14.205 8.125 0.977 1.00 97.69 266 THR A CA 1
ATOM 2125 C C . THR A 1 266 ? 15.711 7.853 1.110 1.00 97.69 266 THR A C 1
ATOM 2127 O O . THR A 1 266 ? 16.289 8.036 2.184 1.00 97.69 266 THR A O 1
ATOM 2130 N N . PRO A 1 267 ? 16.364 7.350 0.046 1.00 96.50 267 PRO A N 1
ATOM 2131 C CA . PRO A 1 267 ? 17.775 6.961 0.095 1.00 96.50 267 PRO A CA 1
ATOM 2132 C C . PRO A 1 267 ? 18.728 8.161 0.211 1.00 96.50 267 PRO A C 1
ATOM 2134 O O . PRO A 1 267 ? 19.881 7.992 0.597 1.00 96.50 267 PRO A O 1
ATOM 2137 N N . GLU A 1 268 ? 18.254 9.358 -0.131 1.00 94.62 268 GLU A N 1
ATOM 2138 C CA . GLU A 1 268 ? 18.989 10.619 -0.092 1.00 94.62 268 GLU A CA 1
ATOM 2139 C C . GLU A 1 268 ? 18.049 11.768 0.297 1.00 94.62 268 GLU A C 1
ATOM 2141 O O . GLU A 1 268 ? 16.825 11.665 0.145 1.00 94.62 268 GLU A O 1
ATOM 2146 N N . GLU A 1 269 ? 18.621 12.870 0.784 1.00 94.25 269 GLU A N 1
ATOM 2147 C CA . GLU A 1 269 ? 17.856 14.080 1.075 1.00 94.25 269 GLU A CA 1
ATOM 2148 C C . GLU A 1 269 ? 17.266 14.663 -0.210 1.00 94.25 269 GLU A C 1
ATOM 2150 O O . GLU A 1 269 ? 17.927 14.778 -1.244 1.00 94.25 269 GLU A O 1
ATOM 2155 N N . SER A 1 270 ? 16.002 15.069 -0.140 1.00 95.00 270 SER A N 1
ATOM 2156 C CA . SER A 1 270 ? 15.318 15.685 -1.265 1.00 95.00 270 SER A CA 1
ATOM 2157 C C . SER A 1 270 ? 14.375 16.771 -0.789 1.00 95.00 270 SER A C 1
ATOM 2159 O O . SER A 1 270 ? 13.510 16.529 0.055 1.00 95.00 270 SER A O 1
ATOM 2161 N N . ALA A 1 271 ? 14.448 17.940 -1.427 1.00 95.38 271 ALA A N 1
ATOM 2162 C CA . ALA A 1 271 ? 13.479 19.009 -1.213 1.00 95.38 271 ALA A CA 1
ATOM 2163 C C . ALA A 1 271 ? 12.040 18.548 -1.517 1.00 95.38 271 ALA A C 1
ATOM 2165 O O . ALA A 1 271 ? 11.097 19.017 -0.879 1.00 95.38 271 ALA A O 1
ATOM 2166 N N . LEU A 1 272 ? 11.867 17.577 -2.431 1.00 96.19 272 LEU A N 1
ATOM 2167 C CA . LEU A 1 272 ? 10.566 16.958 -2.703 1.00 96.19 272 LEU A CA 1
ATOM 2168 C C . LEU A 1 272 ? 9.978 16.320 -1.440 1.00 96.19 272 LEU A C 1
ATOM 2170 O O . LEU A 1 272 ? 8.768 16.381 -1.239 1.00 96.19 272 LEU A O 1
ATOM 2174 N N . PHE A 1 273 ? 10.829 15.756 -0.584 1.00 96.31 273 PHE A N 1
ATOM 2175 C CA . PHE A 1 273 ? 10.461 15.077 0.654 1.00 96.31 273 PHE A CA 1
ATOM 2176 C C . PHE A 1 273 ? 10.633 15.946 1.902 1.00 96.31 273 PHE A C 1
ATOM 2178 O O . PHE A 1 273 ? 10.719 15.405 2.995 1.00 96.31 273 PHE A O 1
ATOM 2185 N N . ASN A 1 274 ? 10.734 17.275 1.767 1.00 94.00 274 ASN A N 1
ATOM 2186 C CA . ASN A 1 274 ? 11.074 18.163 2.889 1.00 94.00 274 ASN A CA 1
ATOM 2187 C C . ASN A 1 274 ? 12.387 17.760 3.600 1.00 94.00 274 ASN A C 1
ATOM 2189 O O . ASN A 1 274 ? 12.542 17.997 4.793 1.00 94.00 274 ASN A O 1
ATOM 2193 N N . ASN A 1 275 ? 13.326 17.153 2.863 1.00 94.50 275 ASN A N 1
ATOM 2194 C CA . ASN A 1 275 ? 14.577 16.573 3.366 1.00 94.50 275 ASN A CA 1
ATOM 2195 C C . ASN A 1 275 ? 14.389 15.485 4.441 1.00 94.50 275 ASN A C 1
ATOM 2197 O O . ASN A 1 275 ? 15.321 15.183 5.180 1.00 94.50 275 ASN A O 1
ATOM 2201 N N . VAL A 1 276 ? 13.205 14.871 4.521 1.00 96.06 276 VAL A N 1
ATOM 2202 C CA . VAL A 1 276 ? 12.959 13.746 5.426 1.00 96.06 276 VAL A CA 1
ATOM 2203 C C . VAL A 1 276 ? 13.767 12.530 4.981 1.00 96.06 276 VAL A C 1
ATOM 2205 O O . VAL A 1 276 ? 13.665 12.087 3.835 1.00 96.06 276 VAL A O 1
ATOM 2208 N N . ILE A 1 277 ? 14.522 11.965 5.924 1.00 96.75 277 ILE A N 1
ATOM 2209 C CA . ILE A 1 277 ? 15.131 10.639 5.821 1.00 96.75 277 ILE A CA 1
ATOM 2210 C C . ILE A 1 277 ? 14.298 9.695 6.679 1.00 96.75 277 ILE A C 1
ATOM 2212 O O . ILE A 1 277 ? 14.372 9.709 7.905 1.00 96.75 277 ILE A O 1
ATOM 2216 N N . TRP A 1 278 ? 13.464 8.901 6.022 1.00 97.25 278 TRP A N 1
ATOM 2217 C CA . TRP A 1 278 ? 12.581 7.937 6.648 1.00 97.25 278 TRP A CA 1
ATOM 2218 C C . TRP A 1 278 ? 13.404 6.783 7.213 1.00 97.25 278 TRP A C 1
ATOM 2220 O O . TRP A 1 278 ? 14.003 6.004 6.474 1.00 97.25 278 TRP A O 1
ATOM 2230 N N . THR A 1 279 ? 13.462 6.684 8.536 1.00 96.31 279 THR A N 1
ATOM 2231 C CA . THR A 1 279 ? 14.104 5.562 9.222 1.00 96.31 279 THR A CA 1
ATOM 2232 C C . THR A 1 279 ? 13.139 4.381 9.346 1.00 96.31 279 THR A C 1
ATOM 2234 O O . THR A 1 279 ? 11.938 4.609 9.513 1.00 96.31 279 THR A O 1
ATOM 2237 N N . PRO A 1 280 ? 13.629 3.129 9.303 1.00 97.69 280 PRO A N 1
ATOM 2238 C CA . PRO A 1 280 ? 12.778 1.961 9.488 1.00 97.69 280 PRO A CA 1
ATOM 2239 C C . PRO A 1 280 ? 12.048 1.959 10.837 1.00 97.69 280 PRO A C 1
ATOM 2241 O O . PRO A 1 280 ? 12.594 2.353 11.870 1.00 97.69 280 PRO A O 1
ATOM 2244 N N . HIS A 1 281 ? 10.816 1.477 10.800 1.00 97.81 281 HIS A N 1
ATOM 2245 C CA . HIS A 1 281 ? 9.977 1.176 11.945 1.00 97.81 281 HIS A CA 1
ATOM 2246 C C . HIS A 1 281 ? 10.534 -0.021 12.730 1.00 97.81 281 HIS A C 1
ATOM 2248 O O . HIS A 1 281 ? 10.981 -0.997 12.124 1.00 97.81 281 HIS A O 1
ATOM 2254 N N . THR A 1 282 ? 10.460 0.046 14.058 1.00 96.31 282 THR A N 1
ATOM 2255 C CA . THR A 1 282 ? 10.616 -1.083 14.986 1.00 96.31 282 THR A CA 1
ATOM 2256 C C . THR A 1 282 ? 9.526 -1.025 16.049 1.00 96.31 282 THR A C 1
ATOM 2258 O O . THR A 1 282 ? 8.952 0.043 16.274 1.00 96.31 282 THR A O 1
ATOM 2261 N N . GLU A 1 283 ? 9.285 -2.141 16.740 1.00 92.56 283 GLU A N 1
ATOM 2262 C CA . GLU A 1 283 ? 8.351 -2.186 17.875 1.00 92.56 283 GLU A CA 1
ATOM 2263 C C . GLU A 1 283 ? 8.707 -1.114 18.927 1.00 92.56 283 GLU A C 1
ATOM 2265 O O . GLU A 1 283 ? 7.834 -0.395 19.412 1.00 92.56 283 GLU A O 1
ATOM 2270 N N . GLU A 1 284 ? 10.001 -0.903 19.209 1.00 93.19 284 GLU A N 1
ATOM 2271 C CA . GLU A 1 284 ? 10.439 0.085 20.202 1.00 93.19 284 GLU A CA 1
ATOM 2272 C C . GLU A 1 284 ? 10.293 1.534 19.731 1.00 93.19 284 GLU A C 1
ATOM 2274 O O . GLU A 1 284 ? 9.929 2.402 20.524 1.00 93.19 284 GLU A O 1
ATOM 2279 N N . ASN A 1 285 ? 10.620 1.829 18.468 1.00 95.06 285 ASN A N 1
ATOM 2280 C CA . ASN A 1 285 ? 10.593 3.208 17.978 1.00 95.06 285 ASN A CA 1
ATOM 2281 C C . ASN A 1 285 ? 9.195 3.639 17.511 1.00 95.06 285 ASN A C 1
ATOM 2283 O O . ASN A 1 285 ? 8.889 4.832 17.520 1.00 95.06 285 ASN A O 1
ATOM 2287 N N . SER A 1 286 ? 8.354 2.680 17.105 1.00 94.50 286 SER A N 1
ATOM 2288 C CA . SER A 1 286 ? 7.001 2.889 16.591 1.00 94.50 286 SER A CA 1
ATOM 2289 C C . SER A 1 286 ? 6.901 3.980 15.507 1.00 94.50 286 SER A C 1
ATOM 2291 O O . SER A 1 286 ? 5.862 4.631 15.371 1.00 94.50 286 SER A O 1
ATOM 2293 N N . ILE A 1 287 ? 7.972 4.207 14.737 1.00 97.19 287 ILE A N 1
ATOM 2294 C CA . ILE A 1 287 ? 8.060 5.287 13.747 1.00 97.19 287 ILE A CA 1
ATOM 2295 C C . ILE A 1 287 ? 7.173 4.976 12.543 1.00 97.19 287 ILE A C 1
ATOM 2297 O O . ILE A 1 287 ? 7.142 3.847 12.050 1.00 97.19 287 ILE A O 1
ATOM 2301 N N . TYR A 1 288 ? 6.499 5.998 12.022 1.00 97.88 288 TYR A N 1
ATOM 2302 C CA . TYR A 1 288 ? 5.825 5.959 10.731 1.00 97.88 288 TYR A CA 1
ATOM 2303 C C . TYR A 1 288 ? 5.925 7.309 10.011 1.00 97.88 288 TYR A C 1
ATOM 2305 O O . TYR A 1 288 ? 6.097 8.354 10.638 1.00 97.88 288 TYR A O 1
ATOM 2313 N N . LEU A 1 289 ? 5.800 7.296 8.683 1.00 98.19 289 LEU A N 1
ATOM 2314 C CA . LEU A 1 289 ? 5.708 8.512 7.880 1.00 98.19 289 LEU A CA 1
ATOM 2315 C C . LEU A 1 289 ? 4.245 8.920 7.693 1.00 98.19 289 LEU A C 1
ATOM 2317 O O . LEU A 1 289 ? 3.460 8.190 7.088 1.00 98.19 289 LEU A O 1
ATOM 2321 N N . ASN A 1 290 ? 3.881 10.111 8.150 1.00 97.75 290 ASN A N 1
ATOM 2322 C CA . ASN A 1 290 ? 2.628 10.748 7.782 1.00 97.75 290 ASN A CA 1
ATOM 2323 C C . ASN A 1 290 ? 2.783 11.444 6.421 1.00 97.75 290 ASN A C 1
ATOM 2325 O O . ASN A 1 290 ? 3.633 12.320 6.248 1.00 97.75 290 ASN A O 1
ATOM 2329 N N . ILE A 1 291 ? 1.962 11.046 5.449 1.00 97.88 291 ILE A N 1
ATOM 2330 C CA . ILE A 1 291 ? 1.957 11.593 4.091 1.00 97.88 291 ILE A CA 1
ATOM 2331 C C . ILE A 1 291 ? 0.779 12.557 3.955 1.00 97.88 291 ILE A C 1
ATOM 2333 O O . ILE A 1 291 ? -0.374 12.139 3.801 1.00 97.88 291 ILE A O 1
ATOM 2337 N N . ASN A 1 292 ? 1.096 13.851 3.972 1.00 95.81 292 ASN A N 1
ATOM 2338 C CA . ASN A 1 292 ? 0.185 14.957 3.706 1.00 95.81 292 ASN A CA 1
ATOM 2339 C C . ASN A 1 292 ? 0.830 15.963 2.719 1.00 95.81 292 ASN A C 1
ATOM 2341 O O . ASN A 1 292 ? 1.794 15.646 2.009 1.00 95.81 292 ASN A O 1
ATOM 2345 N N . THR A 1 293 ? 0.338 17.203 2.678 1.00 94.69 293 THR A N 1
ATOM 2346 C CA . THR A 1 293 ? 1.026 18.335 2.033 1.00 94.69 293 THR A CA 1
ATOM 2347 C C . THR A 1 293 ? 2.423 18.573 2.613 1.00 94.69 293 THR A C 1
ATOM 2349 O O . THR A 1 293 ? 3.281 19.138 1.931 1.00 94.69 293 THR A O 1
ATOM 2352 N N . THR A 1 294 ? 2.705 18.055 3.810 1.00 94.31 294 THR A N 1
ATOM 2353 C CA . THR A 1 294 ? 4.033 17.842 4.401 1.00 94.31 294 THR A CA 1
ATOM 2354 C C . THR A 1 294 ? 4.316 16.345 4.574 1.00 94.31 294 THR A C 1
ATOM 2356 O O . THR A 1 294 ? 3.398 15.525 4.631 1.00 94.31 294 THR A O 1
ATOM 2359 N N . LEU A 1 295 ? 5.600 15.978 4.611 1.00 96.62 295 LEU A N 1
ATOM 2360 C CA . LEU A 1 295 ? 6.042 14.654 5.050 1.00 96.62 295 LEU A CA 1
ATOM 2361 C C . LEU A 1 295 ? 6.622 14.781 6.455 1.00 96.62 295 LEU A C 1
ATOM 2363 O O . LEU A 1 295 ? 7.529 15.583 6.665 1.00 96.62 295 LEU A O 1
ATOM 2367 N N . GLU A 1 296 ? 6.103 14.003 7.398 1.00 96.50 296 GLU A N 1
ATOM 2368 C CA . GLU A 1 296 ? 6.474 14.096 8.813 1.00 96.50 296 GLU A CA 1
ATOM 2369 C C . GLU A 1 296 ? 6.672 12.698 9.398 1.00 96.50 296 GLU A C 1
ATOM 2371 O O . GLU A 1 296 ? 5.841 11.813 9.191 1.00 96.50 296 GLU A O 1
ATOM 2376 N N . LEU A 1 297 ? 7.780 12.488 10.113 1.00 96.88 297 LEU A N 1
ATOM 2377 C CA . LEU A 1 297 ? 7.988 11.269 10.891 1.00 96.88 297 LEU A CA 1
ATOM 2378 C C . LEU A 1 297 ? 7.345 11.442 12.260 1.00 96.88 297 LEU A C 1
ATOM 2380 O O . LEU A 1 297 ? 7.735 12.323 13.023 1.00 96.88 297 LEU A O 1
ATOM 2384 N N . ASN A 1 298 ? 6.397 10.566 12.558 1.00 96.38 298 ASN A N 1
ATOM 2385 C CA . ASN A 1 298 ? 5.683 10.511 13.823 1.00 96.38 298 ASN A CA 1
ATOM 2386 C C . ASN A 1 298 ? 5.917 9.148 14.483 1.00 96.38 298 ASN A C 1
ATOM 2388 O O . ASN A 1 298 ? 6.445 8.225 13.858 1.00 96.38 298 ASN A O 1
ATOM 2392 N N . THR A 1 299 ? 5.508 9.011 15.741 1.00 95.81 299 THR A N 1
ATOM 2393 C CA . THR A 1 299 ? 5.561 7.746 16.483 1.00 95.81 299 THR A CA 1
ATOM 2394 C C . THR A 1 299 ? 4.173 7.340 16.975 1.00 95.81 299 THR A C 1
ATOM 2396 O O . THR A 1 299 ? 3.250 8.156 16.992 1.00 95.81 299 THR A O 1
ATOM 2399 N N . HIS A 1 300 ? 4.021 6.064 17.338 1.00 91.25 300 HIS A N 1
ATOM 2400 C CA . HIS A 1 300 ? 2.829 5.504 17.991 1.00 91.25 300 HIS A CA 1
ATOM 2401 C C . HIS A 1 300 ? 1.523 5.720 17.204 1.00 91.25 300 HIS A C 1
ATOM 2403 O O . HIS A 1 300 ? 0.524 6.240 17.709 1.00 91.25 300 HIS A O 1
ATOM 2409 N N . LEU A 1 301 ? 1.517 5.303 15.932 1.00 89.75 301 LEU A N 1
ATOM 2410 C CA . LEU A 1 301 ? 0.317 5.351 15.096 1.00 89.75 301 LEU A CA 1
ATOM 2411 C C . LEU A 1 301 ? -0.842 4.612 15.781 1.00 89.75 301 LEU A C 1
ATOM 2413 O O . LEU A 1 301 ? -0.770 3.407 16.000 1.00 89.75 301 LEU A O 1
ATOM 2417 N N . LYS A 1 302 ? -1.933 5.333 16.070 1.00 83.88 302 LYS A N 1
ATOM 2418 C CA . LYS A 1 302 ? -3.159 4.782 16.677 1.00 83.88 302 LYS A CA 1
ATOM 2419 C C . LYS A 1 302 ? -2.917 4.031 18.001 1.00 83.88 302 LYS A C 1
ATOM 2421 O O . LYS A 1 302 ? -3.572 3.020 18.259 1.00 83.88 302 LYS A O 1
ATOM 2426 N N . GLU A 1 303 ? -2.040 4.562 18.858 1.00 75.44 303 GLU A N 1
ATOM 2427 C CA . GLU A 1 303 ? -1.653 3.991 20.165 1.00 75.44 303 GLU A CA 1
ATOM 2428 C C . GLU A 1 303 ? -2.835 3.473 21.003 1.00 75.44 303 GLU A C 1
ATOM 2430 O O . GLU A 1 303 ? -2.764 2.380 21.559 1.00 75.44 303 GLU A O 1
ATOM 2435 N N . ARG A 1 304 ? -3.974 4.186 20.985 1.00 75.75 304 ARG A N 1
ATOM 2436 C CA . ARG A 1 304 ? -5.225 3.801 21.672 1.00 75.75 304 ARG A CA 1
ATOM 2437 C C . ARG A 1 304 ? -5.685 2.357 21.411 1.00 75.75 304 ARG A C 1
ATOM 2439 O O . ARG A 1 304 ? -6.446 1.807 22.191 1.00 75.75 304 ARG A O 1
ATOM 2446 N N . THR A 1 305 ? -5.287 1.759 20.289 1.00 65.88 305 THR A N 1
ATOM 2447 C CA . THR A 1 305 ? -5.785 0.453 19.822 1.00 65.88 305 THR A CA 1
ATOM 2448 C C . THR A 1 305 ? -4.931 -0.738 20.240 1.00 65.88 305 THR A C 1
ATOM 2450 O O . THR A 1 305 ? -5.365 -1.874 20.044 1.00 65.88 305 THR A O 1
ATOM 2453 N N . MET A 1 306 ? -3.738 -0.472 20.775 1.00 61.62 306 MET A N 1
ATOM 2454 C CA . MET A 1 306 ? -2.737 -1.475 21.150 1.00 61.62 306 MET A CA 1
ATOM 2455 C C . MET A 1 306 ? -2.692 -1.723 22.671 1.00 61.62 306 MET A C 1
ATOM 2457 O O . MET A 1 306 ? -1.845 -2.488 23.129 1.00 61.62 306 MET A O 1
ATOM 2461 N N . ALA A 1 307 ? -3.588 -1.076 23.430 1.00 48.47 307 ALA A N 1
ATOM 2462 C CA . ALA A 1 307 ? -3.760 -1.213 24.879 1.00 48.47 307 ALA A CA 1
ATOM 2463 C C . ALA A 1 307 ? -4.682 -2.380 25.277 1.00 48.47 307 ALA A C 1
ATOM 2465 O O . ALA A 1 307 ? -5.584 -2.738 24.480 1.00 48.47 307 ALA A O 1
#

pLDDT: mean 86.81, std 14.49, range [41.25, 98.69]

Sequence (307 aa):
MNLRRGRKYPSTKLPVLFWIYGGAYREGNSRKHLYGPDYLVEEDVIVVSFNYRVGAFGFLSSADEALPGNNGMKDQLLALKWTHENIQHFGGDPEKITIFGESAGSSSVGLHLISKKSADVANTRALGQSFDTYPEAIIPDNLDADKEVLETVIDKIKSIYLEEGEQFEDNLVAVTQLYSDSLFGRAILKHADLQSAYTPVYLYQFSYYGARHVMEPFIDGAEKVAHSSDLPYLFYWPRSAQAEDLLVQNRLVKLWTNFAKYLNPTPEESALFNNVIWTPHTEENSIYLNINTTLELNTHLKERTMA